Protein AF-Q5ZIM4-F1 (afdb_monomer_lite)

Foldseek 3Di:
DDDDDDDDDDDDDDDDDDDDDDDDDDPPDDDPPDDPPDPPPPPPQPPVLVVLLVLLVVLLVQLVDPPPVSLVVSLVVLLV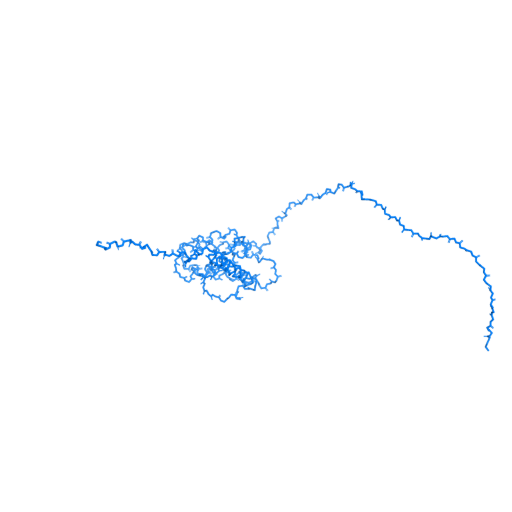SQLVQQPDPDDDGSSLVSCLVCLVSLVVSLVPDDPDQSSQSSLCSSLLSCLVPPDQPSNVVSPVSHPVPDQCSSPDSSVVSNVVSVVVVVVVVVVVVVVVVVPPPPPDDDPDDPPDDDDDD

InterPro domains:
  IPR040892 RPN1, N-terminal [PF17781] (56-181)

Sequence (201 aa):
MDAGGGGGQSRVQGGPGSGGDEKPAPLWGRDRRDPPAGPEKEQELSEEDKQLQDELEMLVERLGEKDTSLYRPALEELRRQIRSSTTSMTSVPKPLKFLRPHYGKLKEIYENMAPGENKRFAADIISVLAMTMSGERECLKYRLVGSQEELASWGHEYVRHLAGEVAKEWQEIDEARQGTEGHAPHPGQEIVPLQHGFTMQ

Organism: Gallus gallus (NCBI:txid9031)

Structure (mmCIF, N/CA/C/O backbone):
data_AF-Q5ZIM4-F1
#
_entry.id   AF-Q5ZIM4-F1
#
loop_
_atom_site.group_PDB
_atom_site.id
_atom_site.type_symbol
_atom_site.label_atom_id
_atom_site.label_alt_id
_atom_site.label_comp_id
_atom_site.label_asym_id
_atom_site.label_entity_id
_atom_site.label_seq_id
_atom_site.pdbx_PDB_ins_code
_atom_site.Cartn_x
_atom_site.Cartn_y
_atom_site.Cartn_z
_atom_site.occupancy
_atom_site.B_iso_or_equiv
_atom_site.auth_seq_id
_atom_site.auth_comp_id
_atom_site.auth_asym_id
_atom_site.auth_atom_id
_atom_site.pdbx_PDB_model_num
ATOM 1 N N . MET A 1 1 ? 52.880 78.985 9.039 1.00 44.88 1 MET A N 1
ATOM 2 C CA . MET A 1 1 ? 52.503 77.732 9.718 1.00 44.88 1 MET A CA 1
ATOM 3 C C . MET A 1 1 ? 53.755 76.877 9.762 1.00 44.88 1 MET A C 1
ATOM 5 O O . MET A 1 1 ? 54.331 76.630 8.710 1.00 44.88 1 MET A O 1
ATOM 9 N N . ASP A 1 2 ? 54.206 76.623 10.989 1.00 41.75 2 ASP A N 1
ATOM 10 C CA . ASP A 1 2 ? 55.365 75.841 11.457 1.00 41.75 2 ASP A CA 1
ATOM 11 C C . ASP A 1 2 ? 55.717 74.633 10.565 1.00 41.75 2 ASP A C 1
ATOM 13 O O . ASP A 1 2 ? 54.837 73.861 10.198 1.00 41.75 2 ASP A O 1
ATOM 17 N N . ALA A 1 3 ? 56.931 74.564 10.011 1.00 43.25 3 ALA A N 1
ATOM 18 C CA . ALA A 1 3 ? 58.177 74.052 10.610 1.00 43.25 3 ALA A CA 1
ATOM 19 C C . ALA A 1 3 ? 58.285 72.515 10.544 1.00 43.25 3 ALA A C 1
ATOM 21 O O . ALA A 1 3 ? 57.847 71.785 11.426 1.00 43.25 3 ALA A O 1
ATOM 22 N N . GLY A 1 4 ? 58.912 72.040 9.462 1.00 38.72 4 GLY A N 1
ATOM 23 C CA . GLY A 1 4 ? 59.427 70.681 9.325 1.00 38.72 4 GLY A CA 1
ATOM 24 C C . GLY A 1 4 ? 60.946 70.661 9.523 1.00 38.72 4 GLY A C 1
ATOM 25 O O . GLY A 1 4 ? 61.670 71.459 8.933 1.00 38.72 4 GLY A O 1
ATOM 26 N N . GLY A 1 5 ? 61.414 69.730 10.347 1.00 37.56 5 GLY A N 1
ATOM 27 C CA . GLY A 1 5 ? 62.812 69.374 10.605 1.00 37.56 5 GLY A CA 1
ATOM 28 C C . GLY A 1 5 ? 62.800 68.161 11.541 1.00 37.56 5 GLY A C 1
ATOM 29 O O . GLY A 1 5 ? 61.857 67.997 12.303 1.00 37.56 5 GLY A O 1
ATOM 30 N N . GLY A 1 6 ? 63.731 67.219 11.547 1.00 36.66 6 GLY A N 1
ATOM 31 C CA . GLY A 1 6 ? 64.987 66.989 10.848 1.00 36.66 6 GLY A CA 1
ATOM 32 C C . GLY A 1 6 ? 65.418 65.550 11.194 1.00 36.66 6 GLY A C 1
ATOM 33 O O . GLY A 1 6 ? 64.816 64.911 12.056 1.00 36.66 6 GLY A O 1
ATOM 34 N N . GLY A 1 7 ? 66.400 65.015 10.468 1.00 35.28 7 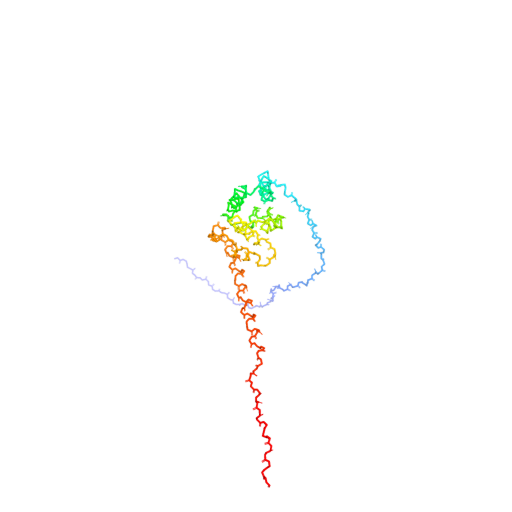GLY A N 1
ATOM 35 C CA . GLY A 1 7 ? 66.743 63.588 10.461 1.00 35.28 7 GLY A CA 1
ATOM 36 C C . GLY A 1 7 ? 67.525 63.047 11.664 1.00 35.28 7 GLY A C 1
ATOM 37 O O . GLY A 1 7 ? 67.770 63.740 12.646 1.00 35.28 7 GLY A O 1
ATOM 38 N N . GLY A 1 8 ? 67.978 61.792 11.538 1.00 36.12 8 GLY A N 1
ATOM 39 C CA . GLY A 1 8 ? 68.933 61.209 12.482 1.00 36.12 8 GLY A CA 1
ATOM 40 C C . GLY A 1 8 ? 69.064 59.682 12.491 1.00 36.12 8 GLY A C 1
ATOM 41 O O . GLY A 1 8 ? 68.480 59.038 13.344 1.00 36.12 8 GLY A O 1
ATOM 42 N N . GLN A 1 9 ? 69.955 59.169 11.632 1.00 37.16 9 GLN A N 1
ATOM 43 C CA . GLN A 1 9 ? 70.916 58.071 11.882 1.00 37.16 9 GLN A CA 1
ATOM 44 C C . GLN A 1 9 ? 70.477 56.586 11.938 1.00 37.16 9 GLN A C 1
ATOM 46 O O . GLN A 1 9 ? 69.716 56.135 12.786 1.00 37.16 9 GLN A O 1
ATOM 51 N N . SER A 1 10 ? 71.144 55.802 11.079 1.00 38.16 10 SER A N 1
ATOM 52 C CA . SER A 1 10 ? 71.325 54.344 11.135 1.00 38.16 10 SER A CA 1
ATOM 53 C C . SER A 1 10 ? 72.269 53.903 12.260 1.00 38.16 10 SER A C 1
ATOM 55 O O . SER A 1 10 ? 73.351 54.475 12.380 1.00 38.16 10 SER A O 1
ATOM 57 N N . ARG A 1 11 ? 71.982 52.765 12.917 1.00 35.44 11 ARG A N 1
ATOM 58 C CA . ARG A 1 11 ? 72.978 51.691 13.143 1.00 35.44 11 ARG A CA 1
ATOM 59 C C . ARG A 1 11 ? 72.332 50.338 13.494 1.00 35.44 11 ARG A C 1
ATOM 61 O O . ARG A 1 11 ? 71.450 50.241 14.332 1.00 35.44 11 ARG A O 1
ATOM 68 N N . VAL A 1 12 ? 72.856 49.319 12.820 1.00 37.59 12 VAL A N 1
ATOM 69 C CA . VAL A 1 12 ? 72.694 47.857 12.912 1.00 37.59 12 VAL A CA 1
ATOM 70 C C . VAL A 1 12 ? 72.753 47.217 14.312 1.00 37.59 12 VAL A C 1
ATOM 72 O O . VAL A 1 12 ? 73.630 47.562 15.102 1.00 37.59 12 VAL A O 1
ATOM 75 N N . GLN A 1 13 ? 71.949 46.163 14.536 1.00 34.81 13 GLN A N 1
ATOM 76 C CA . GLN A 1 13 ? 72.404 44.775 14.799 1.00 34.81 13 GLN A CA 1
ATOM 77 C C . GLN A 1 13 ? 71.227 43.813 15.050 1.00 34.81 13 GLN A C 1
ATOM 79 O O . GLN A 1 13 ? 70.227 44.186 15.653 1.00 34.81 13 GLN A O 1
ATOM 84 N N . GLY A 1 14 ? 71.356 42.582 14.544 1.00 32.31 14 GLY A N 1
ATOM 85 C CA . GLY A 1 14 ? 70.337 41.536 14.601 1.00 32.31 14 GLY A CA 1
ATOM 86 C C . GLY A 1 14 ? 70.335 40.689 15.878 1.00 32.31 14 GLY A C 1
ATOM 87 O O . GLY A 1 14 ? 71.291 40.677 16.648 1.00 32.31 14 GLY A O 1
ATOM 88 N N . GLY A 1 15 ? 69.242 39.942 16.037 1.00 33.88 15 GLY A N 1
ATOM 89 C CA . GLY A 1 15 ? 69.016 38.879 17.019 1.00 33.88 15 GLY A CA 1
ATOM 90 C C . GLY A 1 15 ? 67.688 38.160 16.703 1.00 33.88 15 GLY A C 1
ATOM 91 O O . GLY A 1 15 ? 66.807 38.796 16.124 1.00 33.88 15 GLY A O 1
ATOM 92 N N . PRO A 1 16 ? 67.549 36.846 16.968 1.00 39.41 16 PRO A N 1
ATOM 93 C CA . PRO A 1 16 ? 66.756 35.948 16.123 1.00 39.41 16 PRO A CA 1
ATOM 94 C C . PRO A 1 16 ? 65.345 35.609 16.644 1.00 39.41 16 PRO A C 1
ATOM 96 O O . PRO A 1 16 ? 65.108 35.562 17.844 1.00 39.41 16 PRO A O 1
ATOM 99 N N . GLY A 1 17 ? 64.455 35.270 15.701 1.00 35.06 17 GLY A N 1
ATOM 100 C CA . GLY A 1 17 ? 63.524 34.131 15.780 1.00 35.06 17 GLY A CA 1
ATOM 101 C C . GLY A 1 17 ? 62.409 34.133 16.837 1.00 35.06 17 GLY A C 1
ATOM 102 O O . GLY A 1 17 ? 62.544 33.498 17.874 1.00 35.06 17 GLY A O 1
ATOM 103 N N . SER A 1 18 ? 61.248 34.706 16.499 1.00 38.78 18 SER A N 1
ATOM 104 C CA . SER A 1 18 ? 59.935 34.145 16.892 1.00 38.78 18 SER A CA 1
ATOM 105 C C . SER A 1 18 ? 59.642 32.958 15.966 1.00 38.78 18 SER A C 1
ATOM 107 O O . SER A 1 18 ? 59.930 33.055 14.780 1.00 38.78 18 SER A O 1
ATOM 109 N N . GLY A 1 19 ? 59.100 31.814 16.361 1.00 33.84 19 GLY A N 1
ATOM 110 C CA . GLY A 1 19 ? 58.318 31.456 17.534 1.00 33.84 19 GLY A CA 1
ATOM 111 C C . GLY A 1 19 ? 57.208 30.527 17.029 1.00 33.84 19 GLY A C 1
ATOM 112 O O . GLY A 1 19 ? 56.448 30.932 16.156 1.00 33.84 19 GLY A O 1
ATOM 113 N N . GLY A 1 20 ? 57.140 29.301 17.558 1.00 34.59 20 GLY A N 1
ATOM 114 C CA . GLY A 1 20 ? 55.965 28.427 17.448 1.00 34.59 20 GLY A CA 1
ATOM 115 C C . GLY A 1 20 ? 56.019 27.317 16.395 1.00 34.59 20 GLY A C 1
ATOM 116 O O . GLY A 1 20 ? 55.337 27.403 15.383 1.00 34.59 20 GLY A O 1
ATOM 117 N N . ASP A 1 21 ? 56.735 26.230 16.692 1.00 42.53 21 ASP A N 1
ATOM 118 C CA . ASP A 1 21 ? 56.453 24.904 16.122 1.00 42.53 21 ASP A CA 1
ATOM 119 C C . ASP A 1 21 ? 56.325 23.923 17.301 1.00 42.53 21 ASP A C 1
ATOM 121 O O . ASP A 1 21 ? 57.289 23.305 17.750 1.00 42.53 21 ASP A O 1
ATOM 125 N N . GLU A 1 22 ? 55.128 23.866 17.889 1.00 37.50 22 GLU A N 1
ATOM 126 C CA . GLU A 1 22 ? 54.740 22.821 18.838 1.00 37.50 22 GLU A CA 1
ATOM 127 C C . GLU A 1 22 ? 53.811 21.842 18.118 1.00 37.50 22 GLU A C 1
ATOM 129 O O . GLU A 1 22 ? 52.625 22.100 17.916 1.00 37.50 22 GLU A O 1
ATOM 134 N N . LYS A 1 23 ? 54.355 20.679 17.754 1.00 48.19 23 LYS A N 1
ATOM 135 C CA . LYS A 1 23 ? 53.573 19.463 17.527 1.00 48.19 23 LYS A CA 1
ATOM 136 C C . LYS A 1 23 ? 53.696 18.557 18.751 1.00 48.19 23 LYS A C 1
ATOM 138 O O . LYS A 1 23 ? 54.773 17.998 18.955 1.00 48.19 23 LYS A O 1
ATOM 143 N N . PRO A 1 24 ? 52.615 18.294 19.501 1.00 43.00 24 PRO A N 1
ATOM 144 C CA . PRO A 1 24 ? 52.538 17.098 20.317 1.00 43.00 24 PRO A CA 1
ATOM 145 C C . PRO A 1 24 ? 51.865 15.947 19.549 1.00 43.00 24 PRO A C 1
ATOM 147 O O . PRO A 1 24 ? 50.882 16.120 18.829 1.00 43.00 24 PRO A O 1
ATOM 150 N N . ALA A 1 25 ? 52.454 14.762 19.710 1.00 43.00 25 ALA A N 1
ATOM 151 C CA . ALA A 1 25 ? 52.038 13.468 19.173 1.00 43.00 25 ALA A CA 1
ATOM 152 C C . ALA A 1 25 ? 50.674 12.986 19.737 1.00 43.00 25 ALA A C 1
ATOM 154 O O .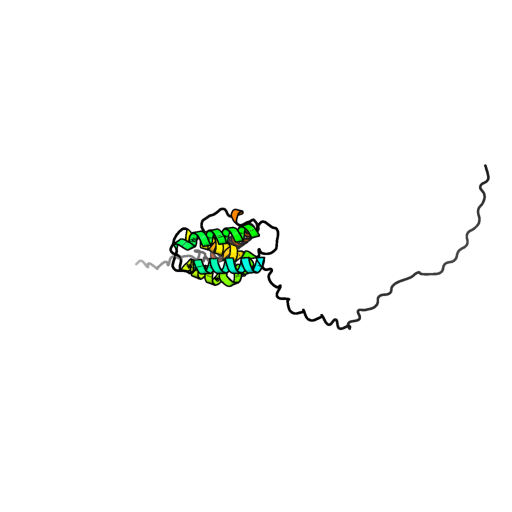 ALA A 1 25 ? 50.224 13.490 20.770 1.00 43.00 25 ALA A O 1
ATOM 155 N N . PRO A 1 26 ? 50.002 11.998 19.104 1.00 40.62 26 PRO A N 1
ATOM 156 C CA . PRO A 1 26 ? 48.656 11.594 19.489 1.00 40.62 26 PRO A CA 1
ATOM 157 C C . PRO A 1 26 ? 48.681 10.717 20.746 1.00 40.62 26 PRO A C 1
ATOM 159 O O . PRO A 1 26 ? 49.181 9.592 20.736 1.00 40.62 26 PRO A O 1
ATOM 162 N N . LEU A 1 27 ? 48.099 11.235 21.829 1.00 39.44 27 LEU A N 1
ATOM 163 C CA . LEU A 1 27 ? 47.848 10.506 23.069 1.00 39.44 27 LEU A CA 1
ATOM 164 C C . LEU A 1 27 ? 46.643 9.567 22.874 1.00 39.44 27 LEU A C 1
ATOM 166 O O . LEU A 1 27 ? 45.496 9.931 23.136 1.00 39.44 27 LEU A O 1
ATOM 170 N N . TRP A 1 28 ? 46.902 8.351 22.396 1.00 43.91 28 TRP A N 1
ATOM 171 C CA . TRP A 1 28 ? 45.949 7.246 22.488 1.00 43.91 28 TRP A CA 1
ATOM 172 C C . TRP A 1 28 ? 45.775 6.870 23.964 1.00 43.91 28 TRP A C 1
ATOM 174 O O . TRP A 1 28 ? 46.670 6.283 24.565 1.00 43.91 28 TRP A O 1
ATOM 184 N N . GLY A 1 29 ? 44.633 7.230 24.556 1.00 46.03 29 GLY A N 1
ATOM 185 C CA . GLY A 1 29 ? 44.286 6.804 25.914 1.00 46.03 29 GLY A CA 1
ATOM 186 C C . GLY A 1 29 ? 43.368 7.755 26.674 1.00 46.03 29 GLY A C 1
ATOM 187 O O . GLY A 1 29 ? 43.792 8.390 27.636 1.00 46.03 29 GLY A O 1
ATOM 188 N N . ARG A 1 30 ? 42.086 7.819 26.294 1.00 44.53 30 ARG A N 1
ATOM 189 C CA . ARG A 1 30 ? 41.013 8.100 27.260 1.00 44.53 30 ARG A CA 1
ATOM 190 C C . ARG A 1 30 ? 39.688 7.533 26.770 1.00 44.53 30 ARG A C 1
ATOM 192 O O . ARG A 1 30 ? 38.989 8.153 25.978 1.00 44.53 30 ARG A O 1
ATOM 199 N N . ASP A 1 31 ? 39.428 6.321 27.246 1.00 52.44 31 ASP A N 1
ATOM 200 C CA . ASP A 1 31 ? 38.134 5.744 27.616 1.00 52.44 31 ASP A CA 1
ATOM 201 C C . ASP A 1 31 ? 36.964 6.747 27.509 1.00 52.44 31 ASP A C 1
ATOM 203 O O . ASP A 1 31 ? 36.599 7.427 28.472 1.00 52.44 31 ASP A O 1
ATOM 207 N N . ARG A 1 32 ? 36.391 6.889 26.309 1.00 51.03 32 ARG A N 1
ATOM 208 C CA . ARG A 1 32 ? 35.045 7.437 26.151 1.00 51.03 32 ARG A CA 1
ATOM 209 C C . ARG A 1 32 ? 34.107 6.252 26.277 1.00 51.03 32 ARG A C 1
ATOM 211 O O . ARG A 1 32 ? 33.806 5.587 25.297 1.00 51.03 32 ARG A O 1
ATOM 218 N N . ARG A 1 33 ? 33.694 5.965 27.511 1.00 50.59 33 ARG A N 1
ATOM 219 C CA . ARG A 1 33 ? 32.468 5.209 27.750 1.00 50.59 33 ARG A CA 1
ATOM 220 C C . ARG A 1 33 ? 31.335 6.006 27.118 1.00 50.59 33 ARG A C 1
ATOM 222 O O . ARG A 1 33 ? 30.921 7.024 27.674 1.00 50.59 33 ARG A O 1
ATOM 229 N N . ASP A 1 34 ? 30.896 5.574 25.941 1.00 55.28 34 ASP A N 1
ATOM 230 C CA . ASP A 1 34 ? 29.601 5.968 25.411 1.00 55.28 34 ASP A CA 1
ATOM 231 C C . ASP A 1 34 ? 28.555 5.647 26.489 1.00 55.28 34 ASP A C 1
ATOM 233 O O . ASP A 1 34 ? 28.554 4.529 27.024 1.00 55.28 34 ASP A O 1
ATOM 237 N N . PRO A 1 35 ? 27.710 6.608 26.898 1.00 59.75 35 PRO A N 1
ATOM 238 C CA . PRO A 1 35 ? 26.592 6.278 27.762 1.00 59.75 35 PRO A CA 1
ATOM 239 C C . PRO A 1 35 ? 25.738 5.238 27.021 1.00 59.75 35 PRO A C 1
ATOM 241 O O . PRO A 1 35 ? 25.496 5.414 25.823 1.00 59.75 35 PRO A O 1
ATOM 244 N N . PRO A 1 36 ? 25.307 4.146 27.681 1.00 52.94 36 PRO A N 1
ATOM 245 C CA . PRO A 1 36 ? 24.446 3.171 27.033 1.00 52.94 36 PRO A CA 1
ATOM 246 C C . PRO A 1 36 ? 23.224 3.917 26.510 1.00 52.94 36 PRO A C 1
ATOM 248 O O . PRO A 1 36 ? 22.642 4.725 27.242 1.00 52.94 36 PRO A O 1
ATOM 251 N N . ALA A 1 37 ? 22.887 3.681 25.239 1.00 61.72 37 ALA A N 1
ATOM 252 C CA . ALA A 1 37 ? 21.639 4.132 24.652 1.00 61.72 37 ALA A CA 1
ATOM 253 C C . ALA A 1 37 ? 20.532 3.804 25.655 1.00 61.72 37 ALA A C 1
ATOM 255 O O . ALA A 1 37 ? 20.284 2.634 25.960 1.00 61.72 37 ALA A O 1
ATOM 256 N N . GLY A 1 38 ? 19.966 4.851 26.262 1.00 41.34 38 GLY A N 1
ATOM 257 C CA . GLY A 1 38 ? 18.835 4.699 27.160 1.00 41.34 38 GLY A CA 1
ATOM 258 C C . GLY A 1 38 ? 17.741 3.929 26.424 1.00 41.34 38 GLY A C 1
ATOM 259 O O . GLY A 1 38 ? 17.699 4.007 25.192 1.00 41.34 38 GLY A O 1
ATOM 260 N N . PRO A 1 39 ? 16.893 3.178 27.148 1.00 48.91 39 PRO A N 1
ATOM 261 C CA . PRO A 1 39 ? 15.805 2.444 26.521 1.00 48.91 39 PRO A CA 1
ATOM 262 C C . PRO A 1 39 ? 15.085 3.413 25.593 1.00 48.91 39 PRO A C 1
ATOM 264 O O . PRO A 1 39 ? 14.758 4.529 26.017 1.00 48.91 39 PRO A O 1
ATOM 267 N N . GLU A 1 40 ? 14.946 3.026 24.321 1.00 48.88 40 GLU A N 1
ATOM 268 C CA . GLU A 1 40 ? 14.059 3.701 23.389 1.00 48.88 40 GLU A CA 1
ATOM 269 C C . GLU A 1 40 ? 12.767 3.900 24.162 1.00 48.88 40 GLU A C 1
ATOM 271 O O . GLU A 1 40 ? 12.106 2.933 24.537 1.00 48.88 40 GLU A O 1
ATOM 276 N N . LYS A 1 41 ? 12.485 5.150 24.541 1.00 43.16 41 LYS A N 1
ATOM 277 C CA . LYS A 1 41 ? 11.186 5.472 25.096 1.00 43.16 41 LYS A CA 1
ATOM 278 C C . LYS A 1 41 ? 10.240 5.033 23.998 1.00 43.16 41 LYS A C 1
ATOM 280 O O . LYS A 1 41 ? 10.236 5.666 22.942 1.00 43.16 41 LYS A O 1
ATOM 285 N N . GLU A 1 42 ? 9.507 3.948 24.238 1.00 43.00 42 GLU A N 1
ATOM 286 C CA . GLU A 1 42 ? 8.156 3.801 23.731 1.00 43.00 42 GLU A CA 1
ATOM 287 C C . GLU A 1 42 ? 7.555 5.194 23.874 1.00 43.00 42 GLU A C 1
ATOM 289 O O . GLU A 1 42 ? 7.291 5.673 24.978 1.00 43.00 42 GLU A O 1
ATOM 294 N N . GLN A 1 43 ? 7.544 5.931 22.763 1.00 52.81 43 GLN A N 1
ATOM 295 C CA . GLN A 1 43 ? 6.778 7.148 22.662 1.00 52.81 43 GLN A CA 1
ATOM 296 C C . GLN A 1 43 ? 5.386 6.674 23.022 1.00 52.81 43 GLN A C 1
ATOM 298 O O . GLN A 1 43 ? 4.833 5.854 22.292 1.00 52.81 43 GLN A O 1
ATOM 303 N N . GLU A 1 44 ? 4.871 7.106 24.172 1.00 56.91 44 GLU A N 1
ATOM 304 C CA . GLU A 1 44 ? 3.443 7.028 24.426 1.00 56.91 44 GLU A CA 1
ATOM 305 C C . GLU A 1 44 ? 2.800 7.640 23.183 1.00 56.91 44 GLU A C 1
ATOM 307 O O . GLU A 1 44 ? 2.945 8.840 22.926 1.00 56.91 44 GLU A O 1
ATOM 312 N N . LEU A 1 45 ? 2.248 6.775 22.327 1.00 65.81 45 LEU A N 1
ATOM 313 C CA . LEU A 1 45 ? 1.537 7.190 21.131 1.00 65.81 45 LEU A CA 1
ATOM 314 C C . LEU A 1 45 ? 0.518 8.212 21.618 1.00 65.81 45 LEU A C 1
ATOM 316 O O . LEU A 1 45 ? -0.185 7.954 22.600 1.00 65.81 45 LEU A O 1
ATOM 320 N N . SER A 1 46 ? 0.476 9.388 20.987 1.00 87.81 46 SER A N 1
ATOM 321 C CA . SER A 1 46 ? -0.571 10.348 21.324 1.00 87.81 46 SER A CA 1
ATOM 322 C C . SER A 1 46 ? -1.931 9.663 21.168 1.00 87.81 46 SER A C 1
ATOM 324 O O . SER A 1 46 ? -2.073 8.732 20.373 1.00 87.81 46 SER A O 1
ATOM 326 N N . GLU A 1 47 ? -2.947 10.111 21.905 1.00 90.69 47 GLU A N 1
ATOM 327 C CA . GLU A 1 47 ? -4.298 9.539 21.782 1.00 90.69 47 GLU A CA 1
ATOM 328 C C . GLU A 1 47 ? -4.786 9.538 20.320 1.00 90.69 47 GLU A C 1
ATOM 330 O O . GLU A 1 47 ? -5.413 8.582 19.878 1.00 90.69 47 GLU A O 1
ATOM 335 N N . GLU A 1 48 ? -4.405 10.559 19.545 1.00 88.56 48 GLU A N 1
ATOM 336 C CA . GLU A 1 48 ? -4.652 10.654 18.102 1.00 88.56 48 GLU A CA 1
ATOM 337 C C . GLU A 1 48 ? -3.925 9.567 17.291 1.00 88.56 48 GLU A C 1
ATOM 339 O O . GLU A 1 48 ? -4.520 8.959 16.404 1.00 88.56 48 GLU A O 1
ATOM 344 N N . ASP A 1 49 ? -2.654 9.288 17.593 1.00 90.31 49 ASP A N 1
ATOM 345 C CA . ASP A 1 49 ? -1.881 8.257 16.894 1.00 90.31 49 ASP A CA 1
ATOM 346 C C . ASP A 1 49 ? -2.401 6.854 17.207 1.00 90.31 49 ASP A C 1
ATOM 348 O O . ASP A 1 49 ? -2.459 6.007 16.316 1.00 90.31 49 ASP A O 1
ATOM 352 N N . LYS A 1 50 ? -2.810 6.619 18.458 1.00 92.06 50 LYS A N 1
ATOM 353 C CA . LYS A 1 50 ? -3.435 5.362 18.863 1.00 92.06 50 LYS A CA 1
ATOM 354 C C . LYS A 1 50 ? -4.780 5.169 18.164 1.00 92.06 50 LYS A C 1
ATOM 356 O O . LYS A 1 50 ? -5.020 4.108 17.604 1.00 92.06 50 LYS A O 1
ATOM 361 N N . GLN A 1 51 ? -5.605 6.213 18.116 1.00 93.75 51 GLN A N 1
ATOM 362 C CA . GLN A 1 51 ? -6.869 6.189 17.383 1.00 93.75 51 GLN A CA 1
ATOM 363 C C . GLN A 1 51 ? -6.651 5.887 15.893 1.00 93.75 51 GLN A C 1
ATOM 365 O O . GLN A 1 51 ? -7.349 5.052 15.325 1.00 93.75 51 GLN A O 1
ATOM 370 N N . LEU A 1 52 ? -5.652 6.517 15.265 1.00 93.94 52 LEU A N 1
ATOM 371 C CA . LEU A 1 52 ? -5.289 6.251 13.873 1.00 93.94 52 LEU A CA 1
ATOM 372 C C . LEU A 1 52 ? -4.852 4.794 13.666 1.00 93.94 52 LEU A C 1
ATOM 374 O O . LEU A 1 52 ? -5.249 4.162 12.690 1.00 93.94 52 LEU A O 1
ATOM 378 N N . GLN A 1 53 ? -4.030 4.257 14.567 1.00 95.00 53 GLN A N 1
ATOM 379 C CA . GLN A 1 53 ? -3.598 2.863 14.511 1.00 95.00 53 GLN A CA 1
ATOM 380 C C . GLN A 1 53 ? -4.788 1.899 14.629 1.00 95.00 53 GLN A C 1
ATOM 382 O O . GLN A 1 53 ? -4.932 1.021 13.777 1.00 95.00 53 GLN A O 1
ATOM 387 N N . ASP A 1 54 ? -5.652 2.100 15.625 1.00 96.44 54 ASP A N 1
ATOM 388 C CA . ASP A 1 54 ? -6.827 1.260 15.881 1.00 96.44 54 ASP A CA 1
ATOM 389 C C . ASP A 1 54 ? -7.810 1.300 14.690 1.00 96.44 54 ASP A C 1
ATOM 391 O O . ASP A 1 54 ? -8.361 0.275 14.280 1.00 96.44 54 ASP A O 1
ATOM 395 N N . GLU A 1 55 ? -8.003 2.471 14.070 1.00 96.81 55 GLU A N 1
ATOM 396 C CA . GLU A 1 55 ? -8.826 2.617 12.864 1.00 96.81 55 GLU A CA 1
ATOM 397 C C . GLU A 1 55 ? -8.251 1.856 11.666 1.00 96.81 55 GLU A C 1
ATOM 399 O O . GLU A 1 55 ? -8.990 1.156 10.970 1.00 96.81 55 GLU A O 1
ATOM 404 N N . LEU A 1 56 ? -6.943 1.972 11.419 1.00 97.31 56 LEU A N 1
ATOM 405 C CA . LEU A 1 56 ? -6.275 1.252 10.334 1.00 97.31 56 LEU A CA 1
ATOM 406 C C . LEU A 1 56 ? -6.362 -0.262 10.534 1.00 97.31 56 LEU A C 1
ATOM 408 O O . LEU A 1 56 ? -6.641 -0.985 9.576 1.00 97.31 56 LEU A O 1
ATOM 412 N N . GLU A 1 57 ? -6.171 -0.739 11.763 1.00 97.31 57 GLU A N 1
ATOM 413 C CA . GLU A 1 57 ? -6.287 -2.157 12.101 1.00 97.31 57 GLU A CA 1
ATOM 414 C C . GLU A 1 57 ? -7.711 -2.674 11.861 1.00 97.31 57 GLU A C 1
ATOM 416 O O . GLU A 1 57 ? -7.888 -3.662 11.142 1.00 97.31 57 GLU A O 1
ATOM 421 N N . MET A 1 58 ? -8.731 -1.951 12.335 1.00 97.38 58 MET A N 1
ATOM 422 C CA . MET A 1 58 ? -10.139 -2.292 12.097 1.00 97.38 58 MET A CA 1
ATOM 423 C C . MET A 1 58 ? -10.474 -2.354 10.599 1.00 97.38 58 MET A C 1
ATOM 425 O O . MET A 1 58 ? -11.174 -3.263 10.144 1.00 97.38 58 MET A O 1
ATOM 429 N N . LEU A 1 59 ? -9.945 -1.429 9.789 1.00 97.75 59 LEU A N 1
ATOM 430 C CA . LEU A 1 59 ? -10.144 -1.450 8.337 1.00 97.75 59 LEU A CA 1
ATOM 431 C C . LEU A 1 59 ? -9.536 -2.697 7.689 1.00 97.75 59 LEU A C 1
ATOM 433 O O . LEU A 1 59 ? -10.162 -3.291 6.809 1.00 97.75 59 LEU A O 1
ATOM 437 N N . VAL A 1 60 ? -8.344 -3.111 8.124 1.00 97.12 60 VAL A N 1
ATOM 438 C CA . VAL A 1 60 ? -7.696 -4.339 7.643 1.00 97.12 60 VAL A CA 1
ATOM 439 C C . VAL A 1 60 ? -8.469 -5.582 8.087 1.00 97.12 60 VAL A C 1
ATOM 441 O O . VAL A 1 60 ? -8.609 -6.522 7.306 1.00 97.12 60 VAL A O 1
ATOM 444 N N . GLU A 1 61 ? -8.979 -5.614 9.319 1.00 96.00 61 GLU A N 1
ATOM 445 C CA . GLU A 1 61 ? -9.829 -6.706 9.805 1.00 96.00 61 GLU A CA 1
ATOM 446 C C . GLU A 1 61 ? -11.085 -6.868 8.960 1.00 96.00 61 GLU A C 1
ATOM 448 O O . GLU A 1 61 ? -11.350 -7.968 8.473 1.00 96.00 61 GLU A O 1
ATOM 453 N N . ARG A 1 62 ? -11.774 -5.761 8.677 1.00 95.81 62 ARG A N 1
ATOM 454 C CA . ARG A 1 62 ? -12.980 -5.746 7.847 1.00 95.81 62 ARG A CA 1
ATOM 455 C C . ARG A 1 62 ? -12.742 -6.273 6.433 1.00 95.81 62 ARG A C 1
ATOM 457 O O . ARG A 1 62 ? -13.616 -6.906 5.849 1.00 95.81 62 ARG A O 1
ATOM 464 N N . LEU A 1 63 ? -11.549 -6.056 5.878 1.00 95.06 63 LEU A N 1
ATOM 465 C CA . LEU A 1 63 ? -11.156 -6.619 4.583 1.00 95.06 63 LEU A CA 1
ATOM 466 C C . LEU A 1 63 ? -10.902 -8.135 4.624 1.00 95.06 63 LEU A C 1
ATOM 468 O O . LEU A 1 63 ? -10.911 -8.774 3.577 1.00 95.06 63 LEU A O 1
ATOM 472 N N . GLY A 1 64 ? -10.676 -8.713 5.805 1.00 91.81 64 GLY A N 1
ATOM 473 C CA . GLY A 1 64 ? -10.543 -10.157 6.010 1.00 91.81 64 GLY A CA 1
ATOM 474 C C . GLY A 1 64 ? -11.864 -10.879 6.292 1.00 91.81 64 GLY A C 1
ATOM 475 O O . GLY A 1 64 ? -11.888 -12.109 6.355 1.00 91.81 64 GLY A O 1
ATOM 476 N N . GLU A 1 65 ? -12.964 -10.148 6.467 1.00 93.25 65 GLU A N 1
ATOM 477 C CA . GLU A 1 65 ? -14.282 -10.724 6.723 1.00 93.25 65 GLU A CA 1
ATOM 478 C C . GLU A 1 65 ? -14.932 -11.284 5.449 1.00 93.25 65 GLU A C 1
ATOM 480 O O . GLU A 1 65 ? -14.540 -10.980 4.322 1.00 93.25 65 GLU A O 1
ATOM 485 N N . LYS A 1 66 ? -15.971 -12.111 5.626 1.00 89.31 66 LYS A N 1
ATOM 486 C CA . LYS A 1 66 ? -16.710 -12.729 4.511 1.00 89.31 66 LYS A CA 1
ATOM 487 C C . LYS A 1 66 ? -17.604 -11.745 3.754 1.00 89.31 66 LYS A C 1
ATOM 489 O O . LYS A 1 66 ? -17.971 -12.023 2.614 1.00 89.31 66 LYS A O 1
ATOM 494 N N . ASP A 1 67 ? -17.998 -10.642 4.387 1.00 90.81 67 ASP A N 1
ATOM 495 C CA . ASP A 1 67 ? -18.899 -9.668 3.782 1.00 90.81 67 ASP A CA 1
ATOM 496 C C . ASP A 1 67 ? -18.142 -8.716 2.846 1.00 90.81 67 ASP A C 1
ATOM 498 O O . ASP A 1 67 ? -17.618 -7.672 3.235 1.00 90.81 67 ASP A O 1
ATOM 502 N N . THR A 1 68 ? -18.125 -9.068 1.562 1.00 90.75 68 THR A N 1
ATOM 503 C CA . THR A 1 68 ? -17.451 -8.282 0.524 1.00 90.75 68 THR A CA 1
ATOM 504 C C . THR A 1 68 ? -18.093 -6.916 0.271 1.00 90.75 68 THR A C 1
ATOM 506 O O . THR A 1 68 ? -17.467 -6.070 -0.369 1.00 90.75 68 THR A O 1
ATOM 509 N N . SER A 1 69 ? -19.328 -6.672 0.739 1.00 91.75 69 SER A N 1
ATOM 510 C CA . SER A 1 69 ? -19.984 -5.364 0.584 1.00 91.75 69 SER A CA 1
ATOM 511 C C . SER A 1 69 ? -19.252 -4.259 1.355 1.00 91.75 69 SER A C 1
ATOM 513 O O . SER A 1 69 ? -19.270 -3.095 0.952 1.00 91.75 69 SER A O 1
ATOM 515 N N . LEU A 1 70 ? -18.519 -4.643 2.404 1.00 93.12 70 LEU A N 1
ATOM 516 C CA . LEU A 1 70 ? -17.756 -3.744 3.263 1.00 93.12 70 LEU A CA 1
ATOM 517 C C . LEU A 1 70 ? -16.346 -3.443 2.738 1.00 93.12 70 LEU A C 1
ATOM 519 O O . LEU A 1 70 ? -15.703 -2.505 3.215 1.00 93.12 70 LEU A O 1
ATOM 523 N N . TYR A 1 71 ? -15.864 -4.186 1.734 1.00 95.12 71 TYR A N 1
ATOM 524 C CA . TYR A 1 71 ? -14.495 -4.027 1.233 1.00 95.12 71 TYR A CA 1
ATOM 525 C C . TYR A 1 71 ? -14.286 -2.669 0.586 1.00 95.12 71 TYR A C 1
ATOM 527 O O . TYR A 1 71 ? -13.283 -2.006 0.836 1.00 95.12 71 TYR A O 1
ATOM 535 N N . ARG A 1 72 ? -15.239 -2.241 -0.247 1.00 95.62 72 ARG A N 1
ATOM 536 C CA . ARG A 1 72 ? -15.108 -0.988 -0.986 1.00 95.62 72 ARG A CA 1
ATOM 537 C C . ARG A 1 72 ? -15.024 0.223 -0.040 1.00 95.62 72 ARG A C 1
ATOM 539 O O . ARG A 1 72 ? -14.045 0.958 -0.164 1.00 95.62 72 ARG A O 1
ATOM 546 N N . PRO A 1 73 ? -15.933 0.394 0.942 1.00 97.12 73 PRO A N 1
ATOM 547 C CA . PRO A 1 73 ? -15.795 1.439 1.957 1.00 97.12 73 PRO A CA 1
ATOM 548 C C . PRO A 1 73 ? -14.478 1.366 2.738 1.00 97.12 73 PRO A C 1
ATOM 550 O O . PRO A 1 73 ? -13.854 2.394 2.987 1.00 97.12 73 PRO A O 1
ATOM 553 N N . ALA A 1 74 ? -14.026 0.162 3.107 1.00 97.56 74 ALA A N 1
ATOM 554 C CA . ALA A 1 74 ? -12.790 0.002 3.868 1.00 97.56 74 ALA A CA 1
ATOM 555 C C . ALA A 1 74 ? -11.541 0.408 3.062 1.00 97.56 74 ALA A C 1
ATOM 557 O O . ALA A 1 74 ? -10.679 1.117 3.578 1.00 97.56 74 ALA A O 1
ATOM 558 N N . LEU A 1 75 ? -11.463 0.022 1.784 1.00 97.31 75 LEU A N 1
ATOM 559 C CA . LEU A 1 75 ? -10.373 0.414 0.881 1.00 97.31 75 LEU A CA 1
ATOM 560 C C . LEU A 1 75 ? -10.363 1.923 0.608 1.00 97.31 75 LEU A C 1
ATOM 562 O O . LEU A 1 75 ? -9.297 2.540 0.565 1.00 97.31 75 LEU A O 1
ATOM 566 N N . GLU A 1 76 ? -11.539 2.531 0.431 1.00 97.19 76 GLU A N 1
ATOM 567 C CA . GLU A 1 76 ? -11.650 3.978 0.231 1.00 97.19 76 GLU A CA 1
ATOM 568 C C . GLU A 1 76 ? -11.155 4.759 1.447 1.00 97.19 76 GLU A C 1
ATOM 570 O O . GLU A 1 76 ? -10.429 5.744 1.281 1.00 97.19 76 GLU A O 1
ATOM 575 N N . GLU A 1 77 ? -11.480 4.283 2.648 1.00 97.62 77 GLU A N 1
ATOM 576 C CA . GLU A 1 77 ? -11.033 4.897 3.891 1.00 97.62 77 GLU A CA 1
ATOM 577 C C . GLU A 1 77 ? -9.524 4.712 4.117 1.00 97.62 77 GLU A C 1
ATOM 579 O O . GLU A 1 77 ? -8.835 5.691 4.404 1.00 97.62 77 GLU A O 1
ATOM 584 N N . LEU A 1 78 ? -8.966 3.521 3.859 1.00 96.81 78 LEU A N 1
ATOM 585 C CA . LEU A 1 78 ? -7.509 3.307 3.884 1.00 96.81 78 LEU A CA 1
ATOM 586 C C . LEU A 1 78 ? -6.782 4.272 2.942 1.00 96.81 78 LEU A C 1
ATOM 588 O O . LEU A 1 78 ? -5.816 4.931 3.335 1.00 96.81 78 LEU A O 1
ATOM 592 N N . ARG A 1 79 ? -7.271 4.409 1.702 1.00 95.38 79 ARG A N 1
ATOM 593 C CA . ARG A 1 79 ? -6.724 5.369 0.737 1.00 95.38 79 ARG A CA 1
ATOM 594 C C . ARG A 1 79 ? -6.789 6.793 1.283 1.00 95.38 79 ARG A C 1
ATOM 596 O O . ARG A 1 79 ? -5.810 7.529 1.160 1.00 95.38 79 ARG A O 1
ATOM 603 N N . ARG A 1 80 ? -7.926 7.199 1.857 1.00 95.19 80 ARG A N 1
ATOM 604 C CA . ARG A 1 80 ? -8.117 8.543 2.420 1.00 95.19 80 ARG A CA 1
ATOM 605 C C . ARG A 1 80 ? -7.087 8.824 3.513 1.00 95.19 80 ARG A C 1
ATOM 607 O O . ARG A 1 80 ? -6.418 9.855 3.451 1.00 95.19 80 ARG A O 1
ATOM 614 N N . GLN A 1 81 ? -6.920 7.904 4.462 1.00 94.00 81 GLN A N 1
ATOM 615 C CA . GLN A 1 81 ? -5.977 8.058 5.570 1.00 94.00 81 GLN A CA 1
ATOM 616 C C . GLN A 1 81 ? -4.527 8.139 5.081 1.00 94.00 81 GLN A C 1
ATOM 618 O O . GLN A 1 81 ? -3.822 9.090 5.429 1.00 94.00 81 GLN A O 1
ATOM 623 N N . ILE A 1 82 ? -4.107 7.231 4.190 1.00 93.25 82 ILE A N 1
ATOM 624 C CA . ILE A 1 82 ? -2.762 7.251 3.592 1.00 93.25 82 ILE A CA 1
ATOM 625 C C . ILE A 1 82 ? -2.511 8.585 2.881 1.00 93.25 82 ILE A C 1
ATOM 627 O O . ILE A 1 82 ? -1.554 9.288 3.207 1.00 93.25 82 ILE A O 1
ATOM 631 N N . ARG A 1 83 ? -3.395 8.977 1.956 1.00 90.31 83 ARG A N 1
ATOM 632 C CA . ARG A 1 83 ? -3.217 10.190 1.146 1.00 90.31 83 ARG A CA 1
ATOM 633 C C . ARG A 1 83 ? -3.204 11.454 2.000 1.00 90.31 83 ARG A C 1
ATOM 635 O O . ARG A 1 83 ? -2.346 12.311 1.798 1.00 90.31 83 ARG A O 1
ATOM 642 N N . SER A 1 84 ? -4.091 11.545 2.992 1.00 88.81 84 SER A N 1
ATOM 643 C CA . SER A 1 84 ? -4.156 12.694 3.907 1.00 88.81 84 SER A CA 1
ATOM 644 C C . SER A 1 84 ? -2.855 12.918 4.684 1.00 88.81 84 SER A C 1
ATOM 646 O O . SER A 1 84 ? -2.492 14.055 4.957 1.00 88.81 84 SER A O 1
ATOM 648 N N . SER A 1 85 ? -2.110 11.847 4.969 1.00 82.50 85 SER A N 1
ATOM 649 C CA . SER A 1 85 ? -0.838 11.919 5.693 1.00 82.50 85 SER A CA 1
ATOM 650 C C . SER A 1 85 ? 0.385 12.087 4.781 1.00 82.50 85 SER A C 1
ATOM 652 O O . SER A 1 85 ? 1.484 12.331 5.273 1.00 82.50 85 SER A O 1
ATOM 654 N N . THR A 1 86 ? 0.218 11.963 3.459 1.00 74.44 86 THR A N 1
ATOM 655 C CA . THR A 1 86 ? 1.294 12.128 2.458 1.00 74.44 86 THR A CA 1
ATOM 656 C C . THR A 1 86 ? 1.447 13.552 1.918 1.00 74.44 86 THR A C 1
ATOM 658 O O . THR A 1 86 ? 2.373 13.812 1.156 1.00 74.44 86 THR A O 1
ATOM 661 N N . THR A 1 87 ? 0.579 14.498 2.296 1.00 70.38 87 THR A N 1
ATOM 662 C CA . THR A 1 87 ? 0.634 15.885 1.786 1.00 70.38 87 THR A CA 1
ATOM 663 C C . THR A 1 87 ? 1.809 16.701 2.331 1.00 70.38 87 THR A C 1
ATOM 665 O O . THR A 1 87 ? 2.057 17.806 1.854 1.00 70.38 87 THR A O 1
ATOM 668 N N . SER A 1 88 ? 2.527 16.184 3.329 1.00 61.31 88 SER A N 1
ATOM 669 C CA . SER A 1 88 ? 3.614 16.880 4.018 1.00 61.31 88 SER A CA 1
ATOM 670 C C . SER A 1 88 ? 4.964 16.242 3.699 1.00 61.31 88 SER A C 1
ATOM 672 O O . SER A 1 88 ? 5.086 15.024 3.609 1.00 61.31 88 SER A O 1
ATOM 674 N N . MET A 1 89 ? 6.000 17.071 3.570 1.00 58.88 89 MET A N 1
ATOM 675 C CA . MET A 1 89 ? 7.386 16.651 3.337 1.00 58.88 89 MET A CA 1
ATOM 676 C C . MET A 1 89 ? 7.996 16.078 4.628 1.00 58.88 89 MET A C 1
ATOM 678 O O . MET A 1 89 ? 8.822 16.710 5.281 1.00 58.88 89 MET A O 1
ATOM 682 N N . THR A 1 90 ? 7.524 14.906 5.049 1.00 67.81 90 THR A N 1
ATOM 683 C CA . THR A 1 90 ? 7.949 14.211 6.270 1.00 67.81 90 THR A CA 1
ATOM 684 C C . THR A 1 90 ? 8.449 12.803 5.946 1.00 67.81 90 THR A C 1
ATOM 686 O O . THR A 1 90 ? 8.029 12.174 4.975 1.00 67.81 90 THR A O 1
ATOM 689 N N . SER A 1 91 ? 9.376 12.290 6.758 1.00 70.44 91 SER A N 1
ATOM 690 C CA . SER A 1 91 ? 9.847 10.904 6.650 1.00 70.44 91 SER A CA 1
ATOM 691 C C . SER A 1 91 ? 8.697 9.924 6.903 1.00 70.44 91 SER A C 1
ATOM 693 O O . SER A 1 91 ? 8.023 10.071 7.917 1.00 70.44 91 SER A O 1
ATOM 695 N N . VAL A 1 92 ? 8.528 8.927 6.018 1.00 78.38 92 VAL A N 1
ATOM 696 C CA . VAL A 1 92 ? 7.517 7.835 6.007 1.00 78.38 92 VAL A CA 1
ATOM 697 C C . VAL A 1 92 ? 6.230 8.140 6.810 1.00 78.38 92 VAL A C 1
ATOM 699 O O . VAL A 1 92 ? 6.249 8.031 8.042 1.00 78.38 92 VAL A O 1
ATOM 702 N N . PRO A 1 93 ? 5.097 8.440 6.142 1.00 88.00 93 PRO A N 1
ATOM 703 C CA . PRO A 1 93 ? 3.821 8.760 6.787 1.00 88.00 93 PRO A CA 1
ATOM 704 C C . PRO A 1 93 ? 3.409 7.764 7.881 1.00 88.00 93 PRO A C 1
ATOM 706 O O . PRO A 1 93 ? 3.572 6.551 7.718 1.00 88.00 93 PRO A O 1
ATOM 709 N N . LYS A 1 94 ? 2.820 8.265 8.977 1.00 90.88 94 LYS A N 1
ATOM 710 C CA . LYS A 1 94 ? 2.362 7.433 10.107 1.00 90.88 94 LYS A CA 1
ATOM 711 C C . LYS A 1 94 ? 1.415 6.297 9.687 1.00 90.88 94 LYS A C 1
ATOM 713 O O . LYS A 1 94 ? 1.681 5.176 10.116 1.00 90.88 94 LYS A O 1
ATOM 718 N N . PRO A 1 95 ? 0.423 6.501 8.789 1.00 92.81 95 PRO A N 1
ATOM 719 C CA . PRO A 1 95 ? -0.434 5.400 8.350 1.00 92.81 95 PRO A CA 1
ATOM 720 C C . PRO A 1 95 ? 0.347 4.240 7.737 1.00 92.81 95 PRO A C 1
ATOM 722 O O . PRO A 1 95 ? 0.056 3.083 8.011 1.00 92.81 95 PRO A O 1
ATOM 725 N N . LEU A 1 96 ? 1.396 4.529 6.959 1.00 93.31 96 LEU A N 1
ATOM 726 C CA . LEU A 1 96 ? 2.229 3.474 6.386 1.00 93.31 96 LEU A CA 1
ATOM 727 C C . LEU A 1 96 ? 3.039 2.753 7.467 1.00 93.31 96 LEU A C 1
ATOM 729 O O . LEU A 1 96 ? 3.173 1.536 7.405 1.00 93.31 96 LEU A O 1
ATOM 733 N N . LYS A 1 97 ? 3.534 3.467 8.489 1.00 92.25 97 LYS A N 1
ATOM 734 C CA . LYS A 1 97 ? 4.218 2.838 9.633 1.00 92.25 97 LYS A CA 1
ATOM 735 C C . LYS A 1 97 ? 3.297 1.883 10.392 1.00 92.25 97 LYS A C 1
ATOM 737 O O . LYS A 1 97 ? 3.732 0.779 10.699 1.00 92.25 97 LYS A O 1
ATOM 742 N N . PHE A 1 98 ? 2.053 2.282 10.646 1.00 94.50 98 PHE A N 1
ATOM 743 C CA . PHE A 1 98 ? 1.067 1.452 11.344 1.00 94.50 98 PHE A CA 1
ATOM 744 C C . PHE A 1 98 ? 0.545 0.295 10.491 1.00 94.50 98 PHE A C 1
ATOM 746 O O . PHE A 1 98 ? 0.231 -0.757 11.028 1.00 94.50 98 PHE A O 1
ATOM 753 N N . LEU A 1 99 ? 0.527 0.430 9.163 1.00 95.69 99 LEU A N 1
ATOM 754 C CA . LEU A 1 99 ? 0.122 -0.651 8.262 1.00 95.69 99 LEU A CA 1
ATOM 755 C C . LEU A 1 99 ? 1.222 -1.691 7.995 1.00 95.69 99 LEU A C 1
ATOM 757 O O . LEU A 1 99 ? 0.907 -2.802 7.572 1.00 95.69 99 LEU A O 1
ATOM 761 N N . ARG A 1 100 ? 2.503 -1.382 8.249 1.00 94.31 100 ARG A N 1
ATOM 762 C CA . ARG A 1 100 ? 3.632 -2.310 8.017 1.00 94.31 100 ARG A CA 1
ATOM 763 C C . ARG A 1 100 ? 3.449 -3.694 8.661 1.00 94.31 100 ARG A C 1
ATOM 765 O O . ARG A 1 100 ? 3.632 -4.677 7.943 1.00 94.31 100 ARG A O 1
ATOM 772 N N . PRO A 1 101 ? 3.061 -3.823 9.948 1.00 95.25 101 PRO A N 1
ATOM 773 C CA . PRO A 1 101 ? 2.801 -5.128 10.565 1.00 95.25 101 PRO A CA 1
ATOM 774 C C . PRO A 1 101 ? 1.706 -5.932 9.850 1.00 95.25 101 PRO A C 1
ATOM 776 O O . PRO A 1 101 ? 1.732 -7.160 9.850 1.00 95.25 101 PRO A O 1
ATOM 779 N N . HIS A 1 102 ? 0.770 -5.249 9.187 1.00 95.94 102 HIS A N 1
ATOM 780 C CA . HIS A 1 102 ? -0.352 -5.859 8.480 1.00 95.94 102 HIS A CA 1
ATOM 781 C C . HIS A 1 102 ? -0.058 -6.182 7.007 1.00 95.94 102 HIS A C 1
ATOM 783 O O . HIS A 1 102 ? -0.931 -6.714 6.321 1.00 95.94 102 HIS A O 1
ATOM 789 N N . TYR A 1 103 ? 1.152 -5.909 6.503 1.00 95.38 103 TYR A N 1
ATOM 790 C CA . TYR A 1 103 ? 1.495 -6.119 5.092 1.00 95.38 103 TYR A CA 1
ATOM 791 C C . TYR A 1 103 ? 1.261 -7.567 4.629 1.00 95.38 103 TYR A C 1
ATOM 793 O O . TYR A 1 103 ? 0.665 -7.793 3.577 1.00 95.38 103 TYR A O 1
ATOM 801 N N . GLY A 1 104 ? 1.657 -8.556 5.440 1.00 95.00 104 GLY A N 1
ATOM 802 C CA . GLY A 1 104 ? 1.408 -9.974 5.148 1.00 95.00 104 GLY A CA 1
ATOM 803 C C . GLY A 1 104 ? -0.086 -10.301 5.058 1.00 95.00 104 GLY A C 1
ATOM 804 O O . GLY A 1 104 ? -0.537 -10.864 4.063 1.00 95.00 104 GLY A O 1
ATOM 805 N N . LYS A 1 105 ? -0.870 -9.844 6.043 1.00 96.38 105 LYS A N 1
ATOM 806 C CA . LYS A 1 105 ? -2.329 -10.028 6.090 1.00 96.38 105 LYS A CA 1
ATOM 807 C C . LYS A 1 105 ? -3.026 -9.387 4.886 1.00 96.38 105 LYS A C 1
ATOM 809 O O . LYS A 1 105 ? -3.898 -10.001 4.285 1.00 96.38 105 LYS A O 1
ATOM 814 N N . LEU A 1 106 ? -2.621 -8.181 4.486 1.00 96.81 106 LEU A N 1
ATOM 815 C CA . LEU A 1 106 ? -3.164 -7.507 3.300 1.00 96.81 106 LEU A CA 1
ATOM 816 C C . LEU A 1 106 ? -2.891 -8.290 2.010 1.00 96.81 106 LEU A C 1
ATOM 818 O O . LEU A 1 106 ? -3.769 -8.372 1.150 1.00 96.81 106 LEU A O 1
ATOM 822 N N . LYS A 1 107 ? -1.711 -8.909 1.885 1.00 96.50 107 LYS A N 1
ATOM 823 C CA . LYS A 1 107 ? -1.397 -9.791 0.753 1.00 96.50 107 LYS A CA 1
ATOM 824 C C . LYS A 1 107 ? -2.279 -11.037 0.752 1.00 96.50 107 LYS A C 1
ATOM 826 O O . LYS A 1 107 ? -2.844 -11.362 -0.286 1.00 96.50 107 LYS A O 1
ATOM 831 N N . GLU A 1 108 ? -2.454 -11.693 1.897 1.00 96.94 108 GLU A N 1
ATOM 832 C CA . GLU A 1 108 ? -3.353 -12.850 2.023 1.00 96.94 108 GLU A CA 1
ATOM 833 C C . GLU A 1 108 ? -4.798 -12.497 1.657 1.00 96.94 108 GLU A C 1
ATOM 835 O O . GLU A 1 108 ? -5.449 -13.223 0.905 1.00 96.94 108 GLU A O 1
ATOM 840 N N . ILE A 1 109 ? -5.289 -11.354 2.139 1.00 96.25 109 ILE A N 1
ATOM 841 C CA . ILE A 1 109 ? -6.604 -10.823 1.776 1.00 96.25 109 ILE A CA 1
ATOM 842 C C . ILE A 1 109 ? -6.696 -10.648 0.256 1.00 96.25 109 ILE A C 1
ATOM 844 O O . ILE A 1 109 ? -7.623 -11.167 -0.362 1.00 96.25 109 ILE A O 1
ATOM 848 N N . TYR A 1 110 ? -5.727 -9.965 -0.362 1.00 97.31 110 TYR A N 1
ATOM 849 C CA . TYR A 1 110 ? -5.693 -9.745 -1.809 1.00 97.31 110 TYR A CA 1
ATOM 850 C C . TYR A 1 110 ? -5.726 -11.056 -2.608 1.00 97.31 110 TYR A C 1
ATOM 852 O O . TYR A 1 110 ? -6.483 -11.163 -3.579 1.00 97.31 110 TYR A O 1
ATOM 860 N N . GLU A 1 111 ? -4.947 -12.063 -2.206 1.00 96.69 111 GLU A N 1
ATOM 861 C CA . GLU A 1 111 ? -4.931 -13.361 -2.889 1.00 96.69 111 GLU A CA 1
ATOM 862 C C . GLU A 1 111 ? -6.307 -14.037 -2.831 1.00 96.69 111 GLU A C 1
ATOM 864 O O . GLU A 1 111 ? -6.791 -14.519 -3.858 1.00 96.69 111 GLU A O 1
ATOM 869 N N . ASN A 1 112 ? -6.986 -13.955 -1.684 1.00 94.75 112 ASN A N 1
ATOM 870 C CA . ASN A 1 112 ? -8.318 -14.522 -1.466 1.00 94.75 112 ASN A CA 1
ATOM 871 C C . ASN A 1 112 ? -9.471 -13.698 -2.072 1.00 94.75 112 ASN A C 1
ATOM 873 O O . ASN A 1 112 ? -10.581 -14.215 -2.208 1.00 94.75 112 ASN A O 1
ATOM 877 N N . MET A 1 113 ? -9.246 -12.437 -2.461 1.00 94.94 113 MET A N 1
ATOM 878 C CA . MET A 1 113 ? -10.280 -11.632 -3.117 1.00 94.94 113 MET A CA 1
ATOM 879 C C . MET A 1 113 ? -10.651 -12.203 -4.492 1.00 94.94 113 MET A C 1
ATOM 881 O O . MET A 1 113 ? -9.790 -12.600 -5.288 1.00 94.94 113 MET A O 1
ATOM 885 N N . ALA A 1 114 ? -11.945 -12.149 -4.816 1.00 94.12 114 ALA A N 1
ATOM 886 C CA . ALA A 1 114 ? -12.428 -12.428 -6.162 1.00 94.12 114 ALA A CA 1
ATOM 887 C C . ALA A 1 114 ? -11.855 -11.410 -7.173 1.00 94.12 114 ALA A C 1
ATOM 889 O O . ALA A 1 114 ? -11.681 -10.233 -6.833 1.00 94.12 114 ALA A O 1
ATOM 890 N N . PRO A 1 115 ? -11.576 -11.818 -8.426 1.00 95.50 115 PRO A N 1
ATOM 891 C CA . PRO A 1 115 ? -11.165 -10.890 -9.473 1.00 95.50 115 PRO A CA 1
ATOM 892 C C . PRO A 1 115 ? -12.191 -9.766 -9.649 1.00 95.50 115 PRO A C 1
ATOM 894 O O . PRO A 1 115 ? -13.385 -10.021 -9.791 1.00 95.50 115 PRO A O 1
ATOM 897 N N . GLY A 1 116 ? -11.734 -8.515 -9.652 1.00 95.00 116 GLY A N 1
ATOM 898 C CA . GLY A 1 116 ? -12.630 -7.368 -9.754 1.00 95.00 116 GLY A CA 1
ATOM 899 C C . GLY A 1 116 ? -11.987 -6.066 -9.304 1.00 95.00 116 GLY A C 1
ATOM 900 O O . GLY A 1 116 ? -10.777 -5.986 -9.090 1.00 95.00 116 GLY A O 1
ATOM 901 N N . GLU A 1 117 ? -12.815 -5.036 -9.161 1.00 95.06 117 GLU A N 1
ATOM 902 C CA . GLU A 1 117 ? -12.375 -3.693 -8.770 1.00 95.06 117 GLU A CA 1
ATOM 903 C C . GLU A 1 117 ? -11.759 -3.660 -7.373 1.00 95.06 117 GLU A C 1
ATOM 905 O O . GLU A 1 117 ? -10.715 -3.040 -7.192 1.00 95.06 117 GLU A O 1
ATOM 910 N N . ASN A 1 118 ? -12.341 -4.376 -6.408 1.00 95.94 118 ASN A N 1
ATOM 911 C CA . ASN A 1 118 ? -11.821 -4.419 -5.039 1.00 95.94 118 ASN A CA 1
ATOM 912 C C . ASN A 1 118 ? -10.426 -5.053 -4.975 1.00 95.94 118 ASN A C 1
ATOM 914 O O . ASN A 1 118 ? -9.556 -4.518 -4.299 1.00 95.94 118 ASN A O 1
ATOM 918 N N . LYS A 1 119 ? -10.176 -6.130 -5.735 1.00 97.38 119 LYS A N 1
ATOM 919 C CA . LYS A 1 119 ? -8.853 -6.770 -5.799 1.00 97.38 119 LYS A CA 1
ATOM 920 C C . LYS A 1 119 ? -7.804 -5.843 -6.413 1.00 97.38 119 LYS A C 1
ATOM 922 O O . LYS A 1 119 ? -6.719 -5.696 -5.859 1.00 97.38 119 LYS A O 1
ATOM 927 N N . ARG A 1 120 ? -8.143 -5.169 -7.518 1.00 97.62 120 ARG A N 1
ATOM 928 C CA . ARG A 1 120 ? -7.265 -4.165 -8.146 1.00 97.62 120 ARG A CA 1
ATOM 929 C C . ARG A 1 120 ? -6.972 -2.996 -7.205 1.00 97.62 120 ARG A C 1
ATOM 931 O O . ARG A 1 120 ? -5.839 -2.547 -7.120 1.00 97.62 120 ARG A O 1
ATOM 938 N N . PHE A 1 121 ? -7.971 -2.534 -6.463 1.00 97.12 121 PHE A N 1
ATOM 939 C CA . PHE A 1 121 ? -7.791 -1.432 -5.526 1.00 97.12 121 PHE A CA 1
ATOM 940 C C . PHE A 1 121 ? -6.972 -1.847 -4.288 1.00 97.12 121 PHE A C 1
ATOM 942 O O . PHE A 1 121 ? -6.089 -1.114 -3.849 1.00 97.12 121 PHE A O 1
ATOM 949 N N . ALA A 1 122 ? -7.176 -3.062 -3.773 1.00 97.38 122 ALA A N 1
ATOM 950 C CA . ALA A 1 122 ? -6.312 -3.631 -2.742 1.00 97.38 122 ALA A CA 1
ATOM 951 C C . ALA A 1 122 ? -4.851 -3.727 -3.219 1.00 97.38 122 ALA A C 1
ATOM 953 O O . ALA A 1 122 ? -3.944 -3.407 -2.453 1.00 97.38 122 ALA A O 1
ATOM 954 N N . ALA A 1 123 ? -4.610 -4.080 -4.488 1.00 97.69 123 ALA A N 1
ATOM 955 C CA . ALA A 1 123 ? -3.264 -4.061 -5.056 1.00 97.69 123 ALA A CA 1
ATOM 956 C C . ALA A 1 123 ? -2.634 -2.658 -5.062 1.00 97.69 123 ALA A C 1
ATOM 958 O O . ALA A 1 123 ? -1.455 -2.543 -4.742 1.00 97.69 123 ALA A O 1
ATOM 959 N N . ASP A 1 124 ? -3.384 -1.587 -5.340 1.00 97.00 124 ASP A N 1
ATOM 960 C CA . ASP A 1 124 ? -2.832 -0.226 -5.244 1.00 97.00 124 ASP A CA 1
ATOM 961 C C . ASP A 1 124 ? -2.388 0.110 -3.810 1.00 97.00 124 ASP A C 1
ATOM 963 O O . ASP A 1 124 ? -1.290 0.626 -3.610 1.00 97.00 124 ASP A O 1
ATOM 967 N N . ILE A 1 125 ? -3.194 -0.248 -2.802 1.00 96.38 125 ILE A N 1
ATOM 968 C CA . ILE A 1 125 ? -2.842 -0.054 -1.384 1.00 96.38 125 ILE A CA 1
ATOM 969 C C . ILE A 1 125 ? -1.571 -0.835 -1.023 1.00 96.38 125 ILE A C 1
ATOM 971 O O . ILE A 1 125 ? -0.663 -0.288 -0.395 1.00 96.38 125 ILE A O 1
ATOM 975 N N . ILE A 1 126 ? -1.485 -2.102 -1.440 1.00 96.62 126 ILE A N 1
ATOM 976 C CA . ILE A 1 126 ? -0.315 -2.953 -1.183 1.00 96.62 126 ILE A CA 1
ATOM 977 C C . ILE A 1 126 ? 0.921 -2.391 -1.890 1.00 96.62 126 ILE A C 1
ATOM 979 O O . ILE A 1 126 ? 1.987 -2.345 -1.285 1.00 96.62 126 ILE A O 1
ATOM 983 N N . SER A 1 127 ? 0.780 -1.911 -3.128 1.00 95.62 127 SER A N 1
ATOM 984 C CA . SER A 1 127 ? 1.862 -1.274 -3.886 1.00 95.62 127 SER A CA 1
ATOM 985 C C . SER A 1 127 ? 2.433 -0.064 -3.144 1.00 95.62 127 SER A C 1
ATOM 987 O O . SER A 1 127 ? 3.647 0.053 -2.984 1.00 95.62 127 SER A O 1
ATOM 989 N N . VAL A 1 128 ? 1.569 0.810 -2.624 1.00 94.56 128 VAL A N 1
ATOM 990 C CA . VAL A 1 128 ? 2.000 1.987 -1.857 1.00 94.56 128 VAL A CA 1
ATOM 991 C C . VAL A 1 128 ? 2.649 1.578 -0.540 1.00 94.56 128 VAL A C 1
ATOM 993 O O . VAL A 1 128 ? 3.664 2.145 -0.159 1.00 94.56 128 VAL A O 1
ATOM 996 N N . LEU A 1 129 ? 2.124 0.569 0.154 1.00 94.44 129 LEU A N 1
ATOM 997 C CA . LEU A 1 129 ? 2.724 0.083 1.397 1.00 94.44 129 LEU A CA 1
ATOM 998 C C . LEU A 1 129 ? 4.097 -0.573 1.167 1.00 94.44 129 LEU A C 1
ATOM 1000 O O . LEU A 1 129 ? 5.010 -0.389 1.981 1.00 94.44 129 LEU A O 1
ATOM 1004 N N . ALA A 1 130 ? 4.265 -1.271 0.040 1.00 94.12 130 ALA A N 1
ATOM 1005 C CA . ALA A 1 130 ? 5.496 -1.952 -0.350 1.00 94.12 130 ALA A CA 1
ATOM 1006 C C . ALA A 1 130 ? 6.697 -1.003 -0.469 1.00 94.12 130 ALA A C 1
ATOM 1008 O O . ALA A 1 130 ? 7.806 -1.415 -0.146 1.00 94.12 130 ALA A O 1
ATOM 1009 N N . MET A 1 131 ? 6.490 0.283 -0.795 1.00 90.31 131 MET A N 1
ATOM 1010 C CA . MET A 1 131 ? 7.576 1.282 -0.829 1.00 90.31 131 MET A CA 1
ATOM 1011 C C . MET A 1 131 ? 8.296 1.440 0.521 1.00 90.31 131 MET A C 1
ATOM 1013 O O . MET A 1 131 ? 9.388 2.001 0.608 1.00 90.31 131 MET A O 1
ATOM 1017 N N . THR A 1 132 ? 7.633 1.019 1.600 1.00 89.00 132 THR A N 1
ATOM 1018 C CA . THR A 1 132 ? 8.143 1.098 2.966 1.00 89.00 132 THR A CA 1
ATOM 1019 C C . THR A 1 132 ? 8.693 -0.234 3.470 1.00 89.00 132 THR A C 1
ATOM 1021 O O . THR A 1 132 ? 9.229 -0.270 4.580 1.00 89.00 132 THR A O 1
ATOM 1024 N N . MET A 1 133 ? 8.559 -1.298 2.682 1.00 86.81 133 MET A N 1
ATOM 1025 C CA . MET A 1 133 ? 9.093 -2.623 2.962 1.00 86.81 133 MET A CA 1
ATOM 1026 C C . MET A 1 133 ? 10.477 -2.758 2.320 1.00 86.81 133 MET A C 1
ATOM 1028 O O . MET A 1 133 ? 10.814 -2.056 1.373 1.00 86.81 133 MET A O 1
ATOM 1032 N N . SER A 1 134 ? 11.303 -3.662 2.841 1.00 71.50 134 SER A N 1
ATOM 1033 C CA . SER A 1 134 ? 12.635 -3.946 2.287 1.00 71.50 134 SER A CA 1
AT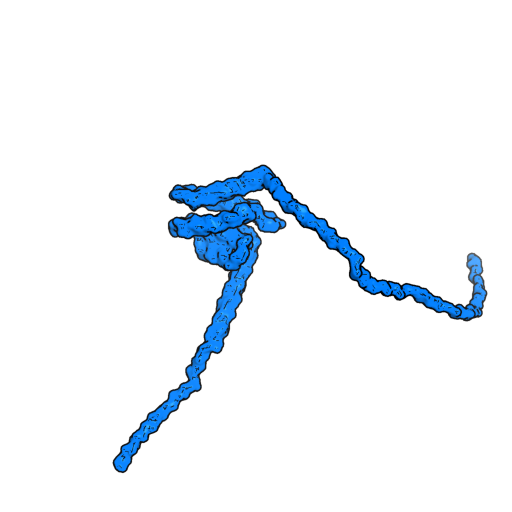OM 1034 C C . SER A 1 134 ? 12.611 -4.907 1.092 1.00 71.50 134 SER A C 1
ATOM 1036 O O . SER A 1 134 ? 13.666 -5.232 0.555 1.00 71.50 134 SER A O 1
ATOM 1038 N N . GLY A 1 135 ? 11.430 -5.393 0.696 1.00 68.06 135 GLY A N 1
ATOM 1039 C CA . GLY A 1 135 ? 11.266 -6.268 -0.459 1.00 68.06 135 GLY A CA 1
ATOM 1040 C C . GLY A 1 135 ? 11.366 -5.466 -1.749 1.00 68.06 135 GLY A C 1
ATOM 1041 O O . GLY A 1 135 ? 10.441 -4.734 -2.089 1.00 68.06 135 GLY A O 1
ATOM 1042 N N . GLU A 1 136 ? 12.477 -5.610 -2.467 1.00 65.19 136 GLU A N 1
ATOM 1043 C CA . GLU A 1 136 ? 12.626 -5.000 -3.786 1.00 65.19 136 GLU A CA 1
ATOM 1044 C C . GLU A 1 136 ? 11.549 -5.550 -4.743 1.00 65.19 136 GLU A C 1
ATOM 1046 O O . GLU A 1 136 ? 11.287 -6.755 -4.757 1.00 65.19 136 GLU A O 1
ATOM 1051 N N . ARG A 1 137 ? 10.961 -4.676 -5.578 1.00 78.75 137 ARG A N 1
ATOM 1052 C CA . ARG A 1 137 ? 10.064 -4.992 -6.717 1.00 78.75 137 ARG A CA 1
ATOM 1053 C C . ARG A 1 137 ? 8.601 -5.273 -6.392 1.00 78.75 137 ARG A C 1
ATOM 1055 O O . ARG A 1 137 ? 7.787 -5.417 -7.310 1.00 78.75 137 ARG A O 1
ATOM 1062 N N . GLU A 1 138 ? 8.219 -5.370 -5.121 1.00 89.62 138 GLU A N 1
ATOM 1063 C CA . GLU A 1 138 ? 6.810 -5.611 -4.793 1.00 89.62 138 GLU A CA 1
ATOM 1064 C C . GLU A 1 138 ? 5.929 -4.395 -5.111 1.00 89.62 138 GLU A C 1
ATOM 1066 O O . GLU A 1 138 ? 4.773 -4.568 -5.505 1.00 89.62 138 GLU A O 1
ATOM 1071 N N . CYS A 1 139 ? 6.479 -3.178 -5.036 1.00 93.38 139 CYS A N 1
ATOM 1072 C CA . CYS A 1 139 ? 5.757 -1.959 -5.391 1.00 93.38 139 CYS A CA 1
ATOM 1073 C C . CYS A 1 139 ? 5.310 -1.993 -6.862 1.00 93.38 139 CYS A C 1
ATOM 1075 O O . CYS A 1 139 ? 4.107 -1.894 -7.137 1.00 93.38 139 CYS A O 1
ATOM 1077 N N . LEU A 1 140 ? 6.236 -2.229 -7.797 1.00 93.69 140 LEU A N 1
ATOM 1078 C CA . LEU A 1 140 ? 5.951 -2.344 -9.227 1.00 93.69 140 LEU A CA 1
ATOM 1079 C C . LEU A 1 140 ? 5.031 -3.530 -9.535 1.00 93.69 140 LEU A C 1
ATOM 1081 O O . LEU A 1 140 ? 4.061 -3.373 -10.280 1.00 93.69 140 LEU A O 1
ATOM 1085 N N . LYS A 1 141 ? 5.276 -4.697 -8.924 1.00 94.38 141 LYS A N 1
ATOM 1086 C CA . LYS A 1 141 ? 4.451 -5.901 -9.113 1.00 94.38 141 LYS A CA 1
ATOM 1087 C C . LYS A 1 141 ? 2.971 -5.624 -8.857 1.00 94.38 141 LYS A C 1
ATOM 1089 O O . LYS A 1 141 ? 2.133 -5.927 -9.705 1.00 94.38 141 LYS A O 1
ATOM 1094 N N . TYR A 1 142 ? 2.644 -5.061 -7.694 1.00 95.94 142 TYR A N 1
ATOM 1095 C CA . TYR A 1 142 ? 1.254 -4.778 -7.342 1.00 95.94 142 TYR A CA 1
ATOM 1096 C C . TYR A 1 142 ? 0.686 -3.609 -8.146 1.00 95.94 142 TYR A C 1
ATOM 1098 O O . TYR A 1 142 ? -0.493 -3.631 -8.500 1.00 95.94 142 TYR A O 1
ATOM 1106 N N . ARG A 1 143 ? 1.521 -2.636 -8.534 1.00 95.44 143 ARG A N 1
ATOM 1107 C CA . ARG A 1 143 ? 1.07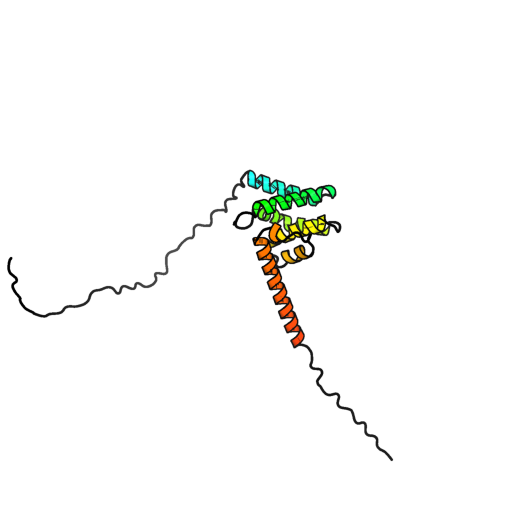4 -1.534 -9.387 1.00 95.44 143 ARG A CA 1
ATOM 1108 C C . ARG A 1 143 ? 0.584 -2.009 -10.757 1.00 95.44 143 ARG A C 1
ATOM 1110 O O . ARG A 1 143 ? -0.416 -1.495 -11.255 1.00 95.44 143 ARG A O 1
ATOM 1117 N N . LEU A 1 144 ? 1.249 -2.991 -11.365 1.00 94.75 144 LEU A N 1
ATOM 1118 C CA . LEU A 1 144 ? 0.873 -3.519 -12.685 1.00 94.75 144 LEU A CA 1
ATOM 1119 C C . LEU A 1 144 ? -0.503 -4.204 -12.694 1.00 94.75 144 LEU A C 1
ATOM 1121 O O . LEU A 1 144 ? -1.186 -4.191 -13.715 1.00 94.75 144 LEU A O 1
ATOM 1125 N N . VAL A 1 145 ? -0.926 -4.759 -11.556 1.00 96.31 145 VAL A N 1
ATOM 1126 C CA . VAL A 1 145 ? -2.231 -5.426 -11.385 1.00 96.31 145 VAL A CA 1
ATOM 1127 C C . VAL A 1 145 ? -3.274 -4.544 -10.677 1.00 96.31 145 VAL A C 1
ATOM 1129 O O . VAL A 1 145 ? -4.376 -5.011 -10.384 1.00 96.31 145 VAL A O 1
ATOM 1132 N N . GLY A 1 146 ? -2.934 -3.279 -10.406 1.00 95.12 146 GLY A N 1
ATOM 1133 C CA . GLY A 1 146 ? -3.764 -2.302 -9.702 1.00 95.12 146 GLY A CA 1
ATOM 1134 C C . GLY A 1 146 ? -4.905 -1.702 -10.532 1.00 95.12 146 GLY A C 1
ATOM 1135 O O . GLY A 1 146 ? -5.157 -2.094 -11.675 1.00 95.12 146 GLY A O 1
ATOM 1136 N N . SER A 1 147 ? -5.618 -0.721 -9.970 1.00 89.38 147 SER A N 1
ATOM 1137 C CA . SER A 1 147 ? -6.790 -0.083 -10.604 1.00 89.38 147 SER A CA 1
ATOM 1138 C C . SER A 1 147 ? -6.449 0.928 -11.704 1.00 89.38 147 SER A C 1
ATOM 1140 O O . SER A 1 147 ? -7.357 1.518 -12.286 1.00 89.38 147 SER A O 1
ATOM 1142 N N . GLN A 1 148 ? -5.158 1.110 -12.013 1.00 87.31 148 GLN A N 1
ATOM 1143 C CA . GLN A 1 148 ? -4.646 2.130 -12.938 1.00 87.31 148 GLN A CA 1
ATOM 1144 C C . GLN A 1 148 ? -5.017 3.571 -12.526 1.00 87.31 148 GLN A C 1
ATOM 1146 O O . GLN A 1 148 ? -4.939 4.482 -13.346 1.00 87.31 148 GLN A O 1
ATOM 1151 N N . GLU A 1 149 ? -5.369 3.802 -11.251 1.00 89.62 149 GLU A N 1
ATOM 1152 C CA . GLU A 1 149 ? -5.573 5.148 -10.695 1.00 89.62 149 GLU A CA 1
ATOM 1153 C C . GLU A 1 149 ? -4.322 6.011 -10.918 1.00 89.62 149 GLU A C 1
ATOM 1155 O O . GLU A 1 149 ? -3.199 5.507 -10.868 1.00 89.62 149 GLU A O 1
ATOM 1160 N N . GLU A 1 150 ? -4.498 7.308 -11.160 1.00 92.62 150 GLU A N 1
ATOM 1161 C CA . GLU A 1 150 ? -3.399 8.240 -11.405 1.00 92.62 150 GLU A CA 1
ATOM 1162 C C . GLU A 1 150 ? -2.307 8.151 -10.324 1.00 92.62 150 GLU A C 1
ATOM 1164 O O . GLU A 1 150 ? -2.569 8.321 -9.137 1.00 92.62 150 GLU A O 1
ATOM 1169 N N . LEU A 1 151 ? -1.055 7.920 -10.737 1.00 90.88 151 LEU A N 1
ATOM 1170 C CA . LEU A 1 151 ? 0.077 7.729 -9.820 1.00 90.88 151 LEU A CA 1
ATOM 1171 C C . LEU A 1 151 ? 0.274 8.908 -8.857 1.00 90.88 151 LEU A C 1
ATOM 1173 O O . LEU A 1 151 ? 0.608 8.712 -7.690 1.00 90.88 151 LEU A O 1
ATOM 1177 N N . ALA A 1 152 ? 0.045 10.129 -9.343 1.00 89.69 152 ALA A N 1
ATOM 1178 C CA . ALA A 1 152 ? 0.192 11.348 -8.559 1.00 89.69 152 ALA A CA 1
ATOM 1179 C C . ALA A 1 152 ? -0.807 11.433 -7.395 1.00 89.69 152 ALA A C 1
ATOM 1181 O O . ALA A 1 152 ? -0.533 12.129 -6.416 1.00 89.69 152 ALA A O 1
ATOM 1182 N N . SER A 1 153 ? -1.931 10.703 -7.452 1.00 90.75 153 SER A N 1
ATOM 1183 C CA . SER A 1 153 ? -2.933 10.722 -6.385 1.00 90.75 153 SER A CA 1
ATOM 1184 C C . SER A 1 153 ? -2.374 10.177 -5.062 1.00 90.75 153 SER A C 1
ATOM 1186 O O . SER A 1 153 ? -2.792 10.633 -3.997 1.00 90.75 153 SER A O 1
ATOM 1188 N N . TRP A 1 154 ? -1.376 9.291 -5.122 1.00 90.69 154 TRP A N 1
ATOM 1189 C CA . TRP A 1 154 ? -0.693 8.684 -3.972 1.00 90.69 154 TRP A CA 1
ATOM 1190 C C . TRP A 1 154 ? 0.514 9.483 -3.457 1.00 90.69 154 TRP A C 1
ATOM 1192 O O . TRP A 1 154 ? 1.128 9.102 -2.462 1.00 90.69 154 TRP A O 1
ATOM 1202 N N . GLY A 1 155 ? 0.839 10.603 -4.107 1.00 89.25 155 GLY A N 1
ATOM 1203 C CA . GLY A 1 155 ? 1.915 11.507 -3.710 1.00 89.25 155 GLY A CA 1
ATOM 1204 C C . GLY A 1 155 ? 3.244 11.269 -4.434 1.00 89.25 155 GLY A C 1
ATOM 1205 O O . GLY A 1 155 ? 3.535 10.195 -4.960 1.00 89.25 155 GLY A O 1
ATOM 1206 N N . HIS A 1 156 ? 4.082 12.308 -4.460 1.00 88.88 156 HIS A N 1
ATOM 1207 C CA . HIS A 1 156 ? 5.321 12.322 -5.246 1.00 88.88 156 HIS A CA 1
ATOM 1208 C C . HIS A 1 156 ? 6.364 11.294 -4.798 1.00 88.88 156 HIS A C 1
ATOM 1210 O O . HIS A 1 156 ? 7.103 10.784 -5.639 1.00 88.88 156 HIS A O 1
ATOM 1216 N N . GLU A 1 157 ? 6.424 10.963 -3.506 1.00 89.00 157 GLU A N 1
ATOM 1217 C CA . GLU A 1 157 ? 7.362 9.948 -3.008 1.00 89.00 157 GLU A CA 1
ATOM 1218 C C . GLU A 1 157 ? 7.056 8.564 -3.584 1.00 89.00 157 GLU A C 1
ATOM 1220 O O . GLU A 1 157 ? 7.978 7.852 -3.979 1.00 89.00 157 GLU A O 1
ATOM 1225 N N . TYR A 1 158 ? 5.774 8.213 -3.715 1.00 91.62 158 TYR A N 1
ATOM 1226 C CA . TYR A 1 158 ? 5.361 6.970 -4.361 1.00 91.62 158 TYR A CA 1
ATOM 1227 C C . TYR A 1 158 ? 5.785 6.945 -5.835 1.00 91.62 158 TYR A C 1
ATOM 1229 O O . TYR A 1 158 ? 6.407 5.983 -6.284 1.00 91.62 158 TYR A O 1
ATOM 1237 N N . VAL A 1 159 ? 5.540 8.037 -6.571 1.00 92.75 159 VAL A N 1
ATOM 1238 C CA . VAL A 1 159 ? 5.956 8.166 -7.980 1.00 92.75 159 VAL A CA 1
ATOM 1239 C C . VAL A 1 159 ? 7.470 8.021 -8.128 1.00 92.75 159 VAL A C 1
ATOM 1241 O O . VAL A 1 159 ? 7.934 7.283 -8.997 1.00 92.75 159 VAL A O 1
ATOM 1244 N N . ARG A 1 160 ? 8.252 8.696 -7.274 1.00 92.00 160 ARG A N 1
ATOM 1245 C CA . ARG A 1 160 ? 9.718 8.603 -7.290 1.00 92.00 160 ARG A CA 1
ATOM 1246 C C . ARG A 1 160 ? 10.180 7.173 -7.022 1.00 92.00 160 ARG A C 1
ATOM 1248 O O . ARG A 1 160 ? 11.045 6.680 -7.741 1.00 92.00 160 ARG A O 1
ATOM 1255 N N . HIS A 1 161 ? 9.624 6.524 -6.000 1.00 91.94 161 HIS A N 1
ATOM 1256 C CA . HIS A 1 161 ? 9.995 5.161 -5.631 1.00 91.94 161 HIS A CA 1
ATOM 1257 C C . HIS A 1 161 ? 9.698 4.176 -6.768 1.00 91.94 161 HIS A C 1
ATOM 1259 O O . HIS A 1 161 ? 10.579 3.426 -7.182 1.00 91.94 161 HIS A O 1
ATOM 1265 N N . LEU A 1 162 ? 8.489 4.243 -7.333 1.00 93.06 162 LEU A N 1
ATOM 1266 C CA . LEU A 1 162 ? 8.070 3.399 -8.448 1.00 93.06 162 LEU A CA 1
ATOM 1267 C C . LEU A 1 162 ? 8.945 3.614 -9.692 1.00 93.06 162 LEU A C 1
ATOM 1269 O O . LEU A 1 162 ? 9.356 2.645 -10.323 1.00 93.06 162 LEU A O 1
ATOM 1273 N N . ALA A 1 163 ? 9.274 4.864 -10.030 1.00 93.94 163 ALA A N 1
ATOM 1274 C CA . ALA A 1 163 ? 10.178 5.163 -11.141 1.00 93.94 163 ALA A CA 1
ATOM 1275 C C . ALA A 1 163 ? 11.569 4.538 -10.938 1.00 93.94 163 ALA A C 1
ATOM 1277 O O . ALA A 1 163 ? 12.170 4.048 -11.893 1.00 93.94 163 ALA A O 1
ATOM 1278 N N . GLY A 1 164 ? 12.058 4.513 -9.693 1.00 93.19 164 GLY A N 1
ATOM 1279 C CA . GLY A 1 164 ? 13.296 3.831 -9.326 1.00 93.19 164 GLY A CA 1
ATOM 1280 C C . GLY A 1 164 ? 13.235 2.320 -9.563 1.00 93.19 164 GLY A C 1
ATOM 1281 O O . GLY A 1 164 ? 14.166 1.766 -10.141 1.00 93.19 164 GLY A O 1
ATOM 1282 N N . GLU A 1 165 ? 12.142 1.656 -9.175 1.00 93.12 165 GLU A N 1
ATOM 1283 C CA . GLU A 1 165 ? 11.963 0.223 -9.452 1.00 93.12 165 GLU A CA 1
ATOM 1284 C C . GLU A 1 165 ? 11.874 -0.076 -10.952 1.00 93.12 165 GLU A C 1
ATOM 1286 O O . GLU A 1 165 ? 12.522 -1.004 -11.424 1.00 93.12 165 GLU A O 1
ATOM 1291 N N . VAL A 1 166 ? 11.140 0.738 -11.719 1.00 93.06 166 VAL A N 1
ATOM 1292 C CA . VAL A 1 166 ? 11.041 0.584 -13.181 1.00 93.06 166 VAL A CA 1
ATOM 1293 C C . VAL A 1 166 ? 12.408 0.732 -13.850 1.00 93.06 166 VAL A C 1
ATOM 1295 O O . VAL A 1 166 ? 12.743 -0.044 -14.743 1.00 93.06 166 VAL A O 1
ATOM 1298 N N . ALA A 1 167 ? 13.210 1.711 -13.423 1.00 93.44 167 ALA A N 1
ATOM 1299 C CA . ALA A 1 167 ? 14.548 1.918 -13.966 1.00 93.44 167 ALA A CA 1
ATOM 1300 C C . ALA A 1 167 ? 15.474 0.725 -13.685 1.00 93.44 167 ALA A C 1
ATOM 1302 O O . ALA A 1 167 ? 16.190 0.293 -14.587 1.00 93.44 167 ALA A O 1
ATOM 1303 N N . LYS A 1 168 ? 15.430 0.172 -12.464 1.00 91.00 168 LYS A N 1
ATOM 1304 C CA . LYS A 1 168 ? 16.182 -1.040 -12.103 1.00 91.00 168 LYS A CA 1
ATOM 1305 C C . LYS A 1 168 ? 15.749 -2.242 -12.947 1.00 91.00 168 LYS A C 1
ATOM 1307 O O . LYS A 1 168 ? 16.595 -2.900 -13.536 1.00 91.00 168 LYS A O 1
ATOM 1312 N N . GLU A 1 169 ? 14.444 -2.480 -13.069 1.00 90.69 169 GLU A N 1
ATOM 1313 C CA . GLU A 1 169 ? 13.907 -3.601 -13.853 1.00 90.69 169 GLU A CA 1
ATOM 1314 C C . GLU A 1 169 ? 14.335 -3.514 -15.326 1.00 90.69 169 GLU A C 1
ATOM 1316 O O . GLU A 1 169 ? 14.725 -4.511 -15.931 1.00 90.69 169 GLU A O 1
ATOM 1321 N N . TRP A 1 170 ? 14.329 -2.309 -15.905 1.00 90.81 170 TRP A N 1
ATOM 1322 C CA . TRP A 1 170 ? 14.809 -2.103 -17.270 1.00 90.81 170 TRP A CA 1
ATOM 1323 C C . TRP A 1 170 ? 16.295 -2.452 -17.432 1.00 90.81 170 TRP A C 1
ATOM 1325 O O . TRP A 1 170 ? 16.662 -3.100 -18.410 1.00 90.81 170 TRP A O 1
ATOM 1335 N N . GLN A 1 171 ? 17.141 -2.034 -16.485 1.00 91.19 171 GLN A N 1
ATOM 1336 C CA . GLN A 1 171 ? 18.577 -2.334 -16.506 1.00 91.19 171 GLN A CA 1
ATOM 1337 C C . GLN A 1 171 ? 18.833 -3.841 -16.444 1.00 91.19 171 GLN A C 1
ATOM 1339 O O . GLN A 1 171 ? 19.588 -4.367 -17.255 1.00 91.19 171 GLN A O 1
ATOM 1344 N N . GLU A 1 172 ? 18.147 -4.550 -15.551 1.00 90.00 172 GLU A N 1
ATOM 1345 C CA . GLU A 1 172 ? 18.308 -5.998 -15.411 1.00 90.00 172 GLU A CA 1
ATOM 1346 C C . GLU A 1 172 ? 17.855 -6.772 -16.656 1.00 90.00 172 GLU A C 1
ATOM 1348 O O . GLU A 1 172 ? 18.501 -7.741 -17.057 1.00 90.00 172 GLU A O 1
ATOM 1353 N N . ILE A 1 173 ? 16.766 -6.339 -17.304 1.00 89.06 173 ILE A N 1
ATOM 1354 C CA . ILE A 1 173 ? 16.313 -6.929 -18.572 1.00 89.06 173 ILE A CA 1
ATOM 1355 C C . ILE A 1 173 ? 17.365 -6.722 -19.669 1.00 89.06 173 ILE A C 1
ATOM 1357 O O . ILE A 1 173 ? 17.603 -7.632 -20.466 1.00 89.06 173 ILE A O 1
ATOM 1361 N N . ASP A 1 174 ? 17.978 -5.540 -19.733 1.00 90.44 174 ASP A N 1
ATOM 1362 C CA . ASP A 1 174 ? 18.990 -5.217 -20.739 1.00 90.44 174 ASP A CA 1
ATOM 1363 C C . ASP A 1 174 ? 20.280 -6.030 -20.534 1.00 90.44 174 ASP A C 1
ATOM 1365 O O . ASP A 1 174 ? 20.787 -6.646 -21.474 1.00 90.44 174 ASP A O 1
ATOM 1369 N N . GLU A 1 175 ? 20.753 -6.143 -19.291 1.00 90.19 175 GLU A N 1
ATOM 1370 C CA . GLU A 1 175 ? 21.896 -6.987 -18.923 1.00 90.19 175 GLU A CA 1
ATOM 1371 C C . GLU A 1 175 ? 21.638 -8.471 -19.230 1.00 90.19 175 GLU A C 1
ATOM 1373 O O . GLU A 1 175 ? 22.489 -9.153 -19.810 1.00 90.19 175 GLU A O 1
ATOM 1378 N N . ALA A 1 176 ? 20.442 -8.978 -18.909 1.00 88.38 176 ALA A N 1
ATOM 1379 C CA . ALA A 1 176 ? 20.061 -10.360 -19.197 1.00 88.38 176 ALA A CA 1
ATOM 1380 C C . ALA A 1 176 ? 20.025 -10.656 -20.706 1.00 88.38 176 ALA A C 1
ATOM 1382 O O . ALA A 1 176 ? 20.432 -11.743 -21.133 1.00 88.38 176 ALA A O 1
ATOM 1383 N N . ARG A 1 177 ? 19.574 -9.694 -21.524 1.00 84.75 177 ARG A N 1
ATOM 1384 C CA . ARG A 1 177 ? 19.575 -9.795 -22.994 1.00 84.75 177 ARG A CA 1
ATOM 1385 C C . ARG A 1 177 ? 20.992 -9.852 -23.555 1.00 84.75 177 ARG A C 1
ATOM 1387 O O . ARG A 1 177 ? 21.305 -10.748 -24.333 1.00 84.75 177 ARG A O 1
ATOM 1394 N N . GLN A 1 178 ? 21.873 -8.965 -23.103 1.00 77.50 178 GLN A N 1
ATOM 1395 C CA . GLN A 1 178 ? 23.269 -8.943 -23.550 1.00 77.50 178 GLN A CA 1
ATOM 1396 C C . GLN A 1 178 ? 24.037 -10.207 -23.117 1.00 77.50 178 GLN A C 1
ATOM 1398 O O . GLN A 1 178 ? 24.862 -10.728 -23.869 1.00 77.50 178 GLN A O 1
ATOM 1403 N N . GLY A 1 179 ? 23.724 -10.761 -21.940 1.00 66.94 179 GLY A N 1
ATOM 1404 C CA . GLY A 1 179 ? 24.299 -12.020 -21.457 1.00 66.94 179 GLY A CA 1
ATOM 1405 C C . GLY A 1 179 ? 23.836 -13.268 -22.222 1.00 66.94 179 GLY A C 1
ATOM 1406 O O . GLY A 1 179 ? 24.576 -14.249 -22.292 1.00 66.94 179 GLY A O 1
ATOM 1407 N N . THR A 1 180 ? 22.644 -13.246 -22.829 1.00 60.53 180 THR A N 1
ATOM 1408 C CA . THR A 1 180 ? 22.125 -14.367 -23.636 1.00 60.53 180 THR A CA 1
ATOM 1409 C C . THR A 1 180 ? 22.606 -14.331 -25.088 1.00 60.53 180 THR A C 1
ATOM 1411 O O . THR A 1 180 ? 22.836 -15.390 -25.672 1.00 60.53 180 THR A O 1
ATOM 1414 N N . GLU A 1 181 ? 22.858 -13.149 -25.657 1.00 57.22 181 GLU A N 1
ATOM 1415 C CA . GLU A 1 181 ? 23.427 -13.013 -27.008 1.00 57.22 181 GLU A CA 1
ATOM 1416 C C . GLU A 1 181 ? 24.915 -13.419 -27.092 1.00 57.22 181 GLU A C 1
ATOM 1418 O O . GLU A 1 181 ? 25.394 -13.789 -28.164 1.00 57.22 181 GLU A O 1
ATOM 1423 N N . GLY A 1 182 ? 25.636 -13.458 -25.965 1.00 52.91 182 GLY A N 1
ATOM 1424 C CA . GLY A 1 182 ? 27.031 -13.919 -25.889 1.00 52.91 182 GLY A CA 1
ATOM 1425 C C . GLY A 1 182 ? 27.244 -15.444 -25.920 1.00 52.91 182 GLY A C 1
ATOM 1426 O O . GLY A 1 182 ? 28.390 -15.887 -25.986 1.00 52.91 182 GLY A O 1
ATOM 1427 N N . HIS A 1 183 ? 26.179 -16.259 -25.870 1.00 48.25 183 HIS A N 1
ATOM 1428 C CA . HIS A 1 183 ? 26.261 -17.733 -25.868 1.00 48.25 183 HIS A CA 1
ATOM 1429 C C . HIS A 1 183 ? 25.692 -18.394 -27.138 1.00 48.25 183 HIS A C 1
ATOM 1431 O O . HIS A 1 183 ? 25.605 -19.617 -27.212 1.00 48.25 183 HIS A O 1
ATOM 1437 N N . ALA A 1 184 ? 25.314 -17.636 -28.170 1.00 43.31 184 ALA A N 1
ATOM 1438 C CA . ALA A 1 184 ? 24.924 -18.256 -29.434 1.00 43.31 184 ALA A CA 1
ATOM 1439 C C . ALA A 1 184 ? 26.161 -18.916 -30.086 1.00 43.31 184 ALA A C 1
ATOM 1441 O O . ALA A 1 184 ? 27.098 -18.199 -30.452 1.00 43.31 184 ALA A O 1
ATOM 1442 N N . PRO A 1 185 ? 26.218 -20.255 -30.257 1.00 47.19 185 PRO A N 1
ATOM 1443 C CA . PRO A 1 185 ? 27.296 -20.853 -31.027 1.00 47.19 185 PRO A CA 1
ATOM 1444 C C . PRO A 1 185 ? 27.171 -20.347 -32.464 1.00 47.19 185 PRO A C 1
ATOM 1446 O O . PRO A 1 185 ? 26.120 -20.482 -33.093 1.00 47.19 185 PRO A O 1
ATOM 1449 N N . HIS A 1 186 ? 28.242 -19.744 -32.979 1.00 46.53 186 HIS A N 1
ATOM 1450 C CA . HIS A 1 186 ? 28.335 -19.351 -34.379 1.00 46.53 186 HIS A CA 1
ATOM 1451 C C . HIS A 1 186 ? 27.977 -20.553 -35.277 1.00 46.53 186 HIS A C 1
ATOM 1453 O O . HIS A 1 186 ? 28.661 -21.579 -35.200 1.00 46.53 186 HIS A O 1
ATOM 1459 N N . PRO A 1 187 ? 26.964 -20.466 -36.162 1.00 47.66 187 PRO A N 1
ATOM 1460 C CA . PRO A 1 187 ? 26.742 -21.476 -37.189 1.00 47.66 187 PRO A CA 1
ATOM 1461 C C . PRO A 1 187 ? 27.801 -21.266 -38.277 1.00 47.66 187 PRO A C 1
ATOM 1463 O O . PRO A 1 187 ? 2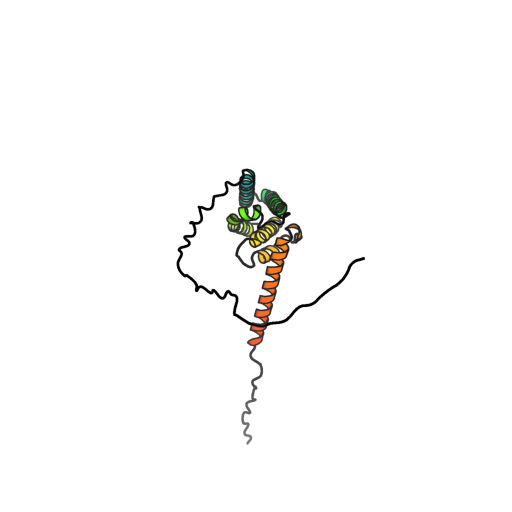7.557 -20.619 -39.290 1.00 47.66 187 PRO A O 1
ATOM 1466 N N . GLY A 1 188 ? 29.025 -21.719 -38.011 1.00 52.81 188 GLY A N 1
ATOM 1467 C CA . GLY A 1 188 ? 30.191 -21.381 -38.828 1.00 52.81 188 GLY A CA 1
ATOM 1468 C C . GLY A 1 188 ? 31.256 -22.466 -38.937 1.00 52.81 188 GLY A C 1
ATOM 1469 O O . GLY A 1 188 ? 32.344 -22.168 -39.413 1.00 52.81 188 GLY A O 1
ATOM 1470 N N . GLN A 1 189 ? 30.979 -23.710 -38.533 1.00 46.06 189 GLN A N 1
ATOM 1471 C CA . GLN A 1 189 ? 31.874 -24.836 -38.818 1.00 46.06 189 GLN A CA 1
ATOM 1472 C C . GLN A 1 189 ? 31.243 -25.767 -39.855 1.00 46.06 189 GLN A C 1
ATOM 1474 O O . GLN A 1 189 ? 30.522 -26.707 -39.546 1.00 46.06 189 GLN A O 1
ATOM 1479 N N . GLU A 1 190 ? 31.475 -25.376 -41.107 1.00 46.97 190 GLU A N 1
ATOM 1480 C CA . GLU A 1 190 ? 31.898 -26.227 -42.221 1.00 46.97 190 GLU A CA 1
ATOM 1481 C C . GLU A 1 190 ? 31.304 -27.646 -42.274 1.00 46.97 190 GLU A C 1
ATOM 1483 O O . GLU A 1 190 ? 31.865 -28.622 -41.777 1.00 46.97 190 GLU A O 1
ATOM 1488 N N . ILE A 1 191 ? 30.181 -27.772 -42.986 1.00 54.47 191 ILE A N 1
ATOM 1489 C CA . ILE A 1 191 ? 29.744 -29.057 -43.531 1.00 54.47 191 ILE A CA 1
ATOM 1490 C C . ILE A 1 191 ? 30.674 -29.372 -44.706 1.00 54.47 191 ILE A C 1
ATOM 1492 O O . ILE A 1 191 ? 30.439 -28.946 -45.836 1.00 54.47 191 ILE A O 1
ATOM 1496 N N . VAL A 1 192 ? 31.761 -30.087 -44.433 1.00 57.44 192 VAL A N 1
ATOM 1497 C CA . VAL A 1 192 ? 32.633 -30.639 -45.473 1.00 57.44 192 VAL A CA 1
ATOM 1498 C C . VAL A 1 192 ? 31.837 -31.718 -46.225 1.00 57.44 192 VAL A C 1
ATOM 1500 O O . VAL A 1 192 ? 31.379 -32.674 -45.591 1.00 57.44 192 VAL A O 1
ATOM 1503 N N . PRO A 1 193 ? 31.627 -31.625 -47.551 1.00 46.34 193 PRO A N 1
ATOM 1504 C CA . PRO A 1 193 ? 30.972 -32.699 -48.278 1.00 46.34 193 PRO A CA 1
ATOM 1505 C C . PRO A 1 193 ? 31.925 -33.896 -48.373 1.00 46.34 193 PRO A C 1
ATOM 1507 O O . PRO A 1 193 ? 32.973 -33.831 -49.015 1.00 46.34 193 PRO A O 1
ATOM 1510 N N . LEU A 1 194 ? 31.544 -35.006 -47.735 1.00 46.56 194 LEU A N 1
ATOM 1511 C CA . LEU A 1 194 ? 32.168 -36.319 -47.899 1.00 46.56 194 LEU A CA 1
ATOM 1512 C C . LEU A 1 194 ? 32.083 -36.744 -49.372 1.00 46.56 194 LEU A C 1
ATOM 1514 O O . LEU A 1 194 ? 31.068 -37.296 -49.806 1.00 46.56 194 LEU A O 1
ATOM 1518 N N . GLN A 1 195 ? 33.152 -36.521 -50.142 1.00 47.09 195 GLN A N 1
ATOM 1519 C CA . GLN A 1 195 ? 33.325 -37.190 -51.427 1.00 47.09 195 GLN A CA 1
ATOM 1520 C C . GLN A 1 195 ? 33.521 -38.687 -51.176 1.00 47.09 195 GLN A C 1
ATOM 1522 O O . GLN A 1 195 ? 34.608 -39.152 -50.838 1.00 47.09 195 GLN A O 1
ATOM 1527 N N . HIS A 1 196 ? 32.435 -39.442 -51.326 1.00 49.59 196 HIS A N 1
ATOM 1528 C CA . HIS A 1 196 ? 32.499 -40.886 -51.476 1.00 49.59 196 HIS A CA 1
ATOM 1529 C C . HIS A 1 196 ? 33.105 -41.194 -52.843 1.00 49.59 196 HIS A C 1
ATOM 1531 O O . HIS A 1 196 ? 32.602 -40.744 -53.874 1.00 49.59 196 HIS A O 1
ATOM 1537 N N . GLY A 1 197 ? 34.199 -41.955 -52.831 1.00 53.16 197 GLY A N 1
ATOM 1538 C CA . GLY A 1 197 ? 34.830 -42.476 -54.031 1.00 53.16 197 GLY A CA 1
ATOM 1539 C C . GLY A 1 197 ? 33.834 -43.288 -54.851 1.00 53.16 197 GLY A C 1
ATOM 1540 O O . GLY A 1 197 ? 33.304 -44.295 -54.386 1.00 53.16 197 GLY A O 1
ATOM 1541 N N . PHE A 1 198 ? 33.600 -42.841 -56.081 1.00 44.31 198 PHE A N 1
ATOM 1542 C CA . PHE A 1 198 ? 32.942 -43.625 -57.113 1.00 44.31 198 PHE A CA 1
ATOM 1543 C C . PHE A 1 198 ? 34.027 -44.098 -58.080 1.00 44.31 198 PHE A C 1
ATOM 1545 O O . PHE A 1 198 ? 34.409 -43.401 -59.018 1.00 44.31 198 PHE A O 1
ATOM 1552 N N . THR A 1 199 ? 34.591 -45.268 -57.791 1.00 46.22 199 THR A N 1
ATOM 1553 C CA . THR A 1 199 ? 35.445 -46.001 -58.725 1.00 46.22 199 THR A CA 1
ATOM 1554 C C . THR A 1 199 ? 34.554 -46.490 -59.869 1.00 46.22 199 THR A C 1
ATOM 1556 O O . THR A 1 199 ? 33.658 -47.304 -59.652 1.00 46.22 199 THR A O 1
ATOM 1559 N N . MET A 1 200 ? 34.752 -45.955 -61.074 1.00 47.12 200 MET A N 1
ATOM 1560 C CA . MET A 1 200 ? 34.186 -46.505 -62.307 1.00 47.12 200 MET A CA 1
ATOM 1561 C C . MET A 1 200 ? 35.193 -47.461 -62.950 1.00 47.12 200 MET A C 1
ATOM 1563 O O . MET A 1 200 ? 36.317 -47.040 -63.203 1.00 47.12 200 MET A O 1
ATOM 1567 N N . GLN A 1 201 ? 34.688 -48.667 -63.250 1.00 47.38 201 GLN A N 1
ATOM 1568 C CA . GLN A 1 201 ? 35.151 -49.694 -64.204 1.00 47.38 201 GLN A CA 1
ATOM 1569 C C . GLN A 1 201 ? 36.563 -50.268 -64.051 1.00 47.38 201 GLN A C 1
ATOM 1571 O O . GLN A 1 201 ? 37.557 -49.554 -64.286 1.00 47.38 201 GLN A O 1
#

Radius of gyration: 37.2 Å; chains: 1; bounding box: 93×127×92 Å

Secondary structure (DSSP, 8-state):
---------------------------------PPP----------HHHHHHHHHHHHHHHHHTSS-GGGHHHHHHHHHHHHHHHSSS--SS-HHHHHHGGGHHHHHHHHHHSPSSHHHHHHHHHHHHHHTTSS-TTHHHHHHHTS----GGGG-HHHHHHHHHHHHHHHHHHHHHHHHHHTT---S-S------------

pLDDT: mean 75.92, std 22.87, range [32.31, 97.75]